Protein AF-A0ABC8RX98-F1 (afdb_monomer)

Secondary structure (DSSP, 8-state):
-HHHHHHHHHHTT-----------GGG-SSHHHHHHHHHHHHHHTT-SEEEE----HHHHHHHHHHHHHTTTTTSS-EEEE-SSSTTTTTTS-GGGT--TTTEEE--------SHHHHHHHHHHHHHHHHH-TT-S-----HHHHHHHHHHHHHHHHHHHHHTTSTTHHHHHHHHHHHHHHHHHHHHHTT--

Nearest PDB structures (foldseek):
  4qsk-assembly1_A  TM=5.433E-01  e=5.739E-01  Listeria monocytogenes
  4qsl-assembly1_G  TM=5.142E-01  e=6.114E-01  Listeria monocytogenes
  4qsl-assembly2_C  TM=5.145E-01  e=8.941E-01  Listeria monocytogenes
  3kkr-assembly1_A  TM=3.384E-01  e=2.463E+00  Bovine immunodeficiency virus R29
  6rwo-assembly1_I  TM=2.649E-01  e=2.170E+00  Simian immunodeficiency virus

Radius of gyration: 21.6 Å; Cα contacts (8 Å, |Δi|>4): 145; chains: 1; bounding box: 45×41×61 Å

Structure (mmCIF, N/CA/C/O backbone):
data_AF-A0ABC8RX98-F1
#
_entry.id   AF-A0ABC8RX98-F1
#
loop_
_atom_site.group_PDB
_atom_site.id
_atom_site.type_symbol
_atom_site.label_atom_id
_atom_site.label_alt_id
_atom_site.label_comp_id
_atom_site.label_asym_id
_atom_site.label_entity_id
_atom_site.label_seq_id
_atom_site.pdbx_PDB_ins_code
_atom_site.Cartn_x
_atom_site.Cartn_y
_atom_site.Cartn_z
_atom_site.occupancy
_atom_site.B_iso_or_equiv
_atom_site.auth_seq_id
_atom_site.auth_comp_id
_atom_site.auth_asym_id
_atom_site.auth_atom_id
_atom_site.pdbx_PDB_model_num
ATOM 1 N N . MET A 1 1 ? -8.125 -10.590 -5.589 1.00 73.56 1 MET A N 1
ATOM 2 C CA . MET A 1 1 ? -7.479 -10.532 -4.259 1.00 73.56 1 MET A CA 1
ATOM 3 C C . MET A 1 1 ? -8.497 -10.602 -3.119 1.00 73.56 1 MET A C 1
ATOM 5 O O . MET A 1 1 ? -8.385 -11.522 -2.327 1.00 73.56 1 MET A O 1
ATOM 9 N N . PHE A 1 2 ? -9.517 -9.727 -3.059 1.00 85.25 2 PHE A N 1
ATOM 10 C CA . PHE A 1 2 ? -10.538 -9.776 -1.990 1.00 85.25 2 PHE A CA 1
ATOM 11 C C . PHE A 1 2 ? -11.260 -11.130 -1.872 1.00 85.25 2 PHE A C 1
ATOM 13 O O . PHE A 1 2 ? -11.340 -11.659 -0.775 1.00 85.25 2 PHE A O 1
ATOM 20 N N . VAL A 1 3 ? -11.733 -11.704 -2.989 1.00 88.50 3 VAL A N 1
ATOM 21 C CA . VAL A 1 3 ? -12.482 -12.981 -2.987 1.00 88.50 3 VAL A CA 1
ATOM 22 C C . VAL A 1 3 ? -11.669 -14.103 -2.333 1.00 88.50 3 VAL A C 1
ATOM 24 O O . VAL A 1 3 ? -12.109 -14.669 -1.339 1.00 88.50 3 VAL A O 1
ATOM 27 N N . ALA A 1 4 ? -10.439 -14.323 -2.802 1.00 88.12 4 ALA A N 1
ATOM 28 C CA . ALA A 1 4 ? -9.546 -15.341 -2.252 1.00 88.12 4 ALA A CA 1
ATOM 29 C C . ALA A 1 4 ? -9.245 -15.133 -0.754 1.00 88.12 4 ALA A C 1
ATOM 31 O O . ALA A 1 4 ? -9.228 -16.098 0.007 1.00 88.12 4 ALA A O 1
ATOM 32 N N . LEU A 1 5 ? -9.045 -13.881 -0.315 1.00 88.00 5 LEU A N 1
ATOM 33 C CA . LEU A 1 5 ? -8.874 -13.573 1.108 1.00 88.00 5 LEU A CA 1
ATOM 34 C C . LEU A 1 5 ? -10.141 -13.905 1.902 1.00 88.00 5 LEU A C 1
ATOM 36 O O . LEU A 1 5 ? -10.050 -14.536 2.947 1.00 88.00 5 LEU A O 1
ATOM 40 N N . SER A 1 6 ? -11.312 -13.486 1.418 1.00 92.06 6 SER A N 1
ATOM 41 C CA . SER A 1 6 ? -12.578 -13.713 2.117 1.00 92.06 6 SER A CA 1
ATOM 42 C C . SER A 1 6 ? -12.916 -15.195 2.254 1.00 92.06 6 SER A C 1
ATOM 44 O O . SER A 1 6 ? -13.388 -15.609 3.307 1.00 92.06 6 SER A O 1
ATOM 46 N N . GLU A 1 7 ? -12.614 -15.999 1.233 1.00 93.75 7 GLU A N 1
ATOM 47 C CA . GLU A 1 7 ? -12.768 -17.455 1.281 1.00 93.75 7 GLU A CA 1
ATOM 48 C C . GLU A 1 7 ? -11.795 -18.069 2.290 1.00 93.75 7 GLU A C 1
ATOM 50 O O . GLU A 1 7 ? -12.219 -18.797 3.181 1.00 93.75 7 GLU A O 1
ATOM 55 N N . SER A 1 8 ? -10.518 -17.677 2.242 1.00 93.38 8 SER A N 1
ATOM 56 C CA . SER A 1 8 ? -9.497 -18.186 3.169 1.00 93.38 8 SER A CA 1
ATOM 57 C C . SER A 1 8 ? -9.798 -17.846 4.634 1.00 93.38 8 SER A C 1
ATOM 59 O O . SER A 1 8 ? -9.576 -18.667 5.519 1.00 93.38 8 SER A O 1
ATOM 61 N N . LEU A 1 9 ? -10.300 -16.637 4.913 1.00 92.69 9 LEU A N 1
ATOM 62 C CA . LEU A 1 9 ? -10.713 -16.243 6.263 1.00 92.69 9 LEU A CA 1
ATOM 63 C C . LEU A 1 9 ? -11.916 -17.064 6.730 1.00 92.69 9 LEU A C 1
ATOM 65 O O . LEU A 1 9 ? -11.909 -17.578 7.847 1.00 92.69 9 LEU A O 1
ATOM 69 N N . LYS A 1 10 ? -12.905 -17.256 5.853 1.00 94.75 10 LYS A N 1
ATOM 70 C CA . LYS A 1 10 ? -14.095 -18.050 6.151 1.00 94.75 10 LYS A CA 1
ATOM 71 C C . LYS A 1 10 ? -13.758 -19.512 6.448 1.00 94.75 10 LYS A C 1
ATOM 73 O O . LYS A 1 10 ? -14.309 -20.073 7.392 1.00 94.75 10 LYS A O 1
ATOM 78 N N . ASP A 1 11 ? -12.827 -20.107 5.705 1.00 96.25 11 ASP A N 1
ATOM 79 C CA . ASP A 1 11 ? -12.358 -21.481 5.935 1.00 96.25 11 ASP A CA 1
ATOM 80 C C . ASP A 1 11 ? -11.681 -21.651 7.307 1.00 96.25 11 ASP A C 1
ATOM 82 O O . ASP A 1 11 ? -11.717 -22.730 7.898 1.00 96.25 11 ASP A O 1
ATOM 86 N N . LEU A 1 12 ? -11.110 -20.571 7.850 1.00 95.31 12 LEU A N 1
ATOM 87 C CA . LEU A 1 12 ? -10.542 -20.513 9.200 1.00 95.31 12 LEU A CA 1
ATOM 88 C C . LEU A 1 12 ? -11.572 -20.140 10.282 1.00 95.31 12 LEU A C 1
ATOM 90 O O . LEU A 1 12 ? -11.205 -19.997 11.448 1.00 95.31 12 LEU A O 1
ATOM 94 N N . GLY A 1 13 ? -12.848 -19.968 9.919 1.00 94.50 13 GLY A N 1
ATOM 95 C CA . GLY A 1 13 ? -13.904 -19.520 10.830 1.00 94.50 13 GLY A CA 1
ATOM 96 C C . GLY A 1 13 ? -13.787 -18.046 11.234 1.00 94.50 13 GLY A C 1
ATOM 97 O O . GLY A 1 13 ? -14.276 -17.664 12.296 1.00 94.50 13 GLY A O 1
ATOM 98 N N . ILE A 1 14 ? -13.109 -17.228 10.425 1.00 92.69 14 ILE A N 1
ATOM 99 C CA . ILE A 1 14 ? -12.963 -15.787 10.631 1.00 92.69 14 ILE A CA 1
ATOM 100 C C . ILE A 1 14 ? -13.966 -15.060 9.736 1.00 92.69 14 ILE A C 1
ATOM 102 O O . ILE A 1 14 ? -13.871 -15.110 8.508 1.00 92.69 14 ILE A O 1
ATOM 106 N N . ASP A 1 15 ? -14.885 -14.327 10.357 1.00 90.38 15 ASP A N 1
ATOM 107 C CA . ASP A 1 15 ? -15.880 -13.534 9.642 1.00 90.38 15 ASP A CA 1
ATOM 108 C C . ASP A 1 15 ? -15.396 -12.105 9.371 1.00 90.38 15 ASP A C 1
ATOM 110 O O . ASP A 1 15 ? -14.770 -11.450 10.209 1.00 90.38 15 ASP A O 1
ATOM 114 N N . ILE A 1 16 ? -15.726 -11.598 8.182 1.00 92.31 16 ILE A N 1
ATOM 115 C CA . ILE A 1 16 ? -15.536 -10.190 7.829 1.00 92.31 16 ILE A CA 1
ATOM 116 C C . ILE A 1 16 ? -16.787 -9.430 8.261 1.00 92.31 16 ILE A C 1
ATOM 118 O O . ILE A 1 16 ? -17.823 -9.508 7.605 1.00 92.31 16 ILE A O 1
ATOM 122 N N . GLU A 1 17 ? -16.673 -8.673 9.349 1.00 92.00 17 GLU A N 1
ATOM 123 C CA . GLU A 1 17 ? -17.779 -7.888 9.907 1.00 92.00 17 GLU A CA 1
ATOM 124 C C . GLU A 1 17 ? -18.250 -6.776 8.960 1.00 92.00 17 GLU A C 1
ATOM 126 O O . GLU A 1 17 ? -19.447 -6.551 8.780 1.00 92.00 17 GLU A O 1
ATOM 131 N N . TYR A 1 18 ? -17.302 -6.070 8.343 1.00 92.25 18 TYR A N 1
ATOM 132 C CA . TYR A 1 18 ? -17.601 -4.923 7.501 1.00 92.25 18 TYR A CA 1
ATOM 133 C C . TYR A 1 18 ? -16.611 -4.805 6.346 1.00 92.25 18 TYR A C 1
ATOM 135 O O . TYR A 1 18 ? -15.398 -4.941 6.513 1.00 92.25 18 TYR A O 1
ATOM 143 N N . ARG A 1 19 ? -17.145 -4.525 5.155 1.00 91.69 19 ARG A N 1
ATOM 144 C CA . ARG A 1 19 ? -16.364 -4.281 3.946 1.00 91.69 19 ARG A CA 1
ATOM 145 C C . ARG A 1 19 ? -16.623 -2.864 3.462 1.00 91.69 19 ARG A C 1
ATOM 147 O O . ARG A 1 19 ? -17.702 -2.572 2.958 1.00 91.69 19 ARG A O 1
ATOM 154 N N . LEU A 1 20 ? -15.585 -2.041 3.520 1.00 90.31 20 LEU A N 1
ATOM 155 C CA . LEU A 1 20 ? -15.595 -0.697 2.966 1.00 90.31 20 LEU A CA 1
ATOM 156 C C . LEU A 1 20 ? -14.980 -0.684 1.565 1.00 90.31 20 LEU A C 1
ATOM 158 O O . LEU A 1 20 ? -13.868 -1.175 1.366 1.00 90.31 20 LEU A O 1
ATOM 162 N N . VAL A 1 21 ? -15.685 -0.098 0.599 1.00 89.81 21 VAL A N 1
ATOM 163 C CA . VAL A 1 21 ? -15.159 0.163 -0.746 1.00 89.81 21 VAL A CA 1
ATOM 164 C C . VAL A 1 21 ? -15.101 1.670 -0.944 1.00 89.81 21 VAL A C 1
ATOM 166 O O . VAL A 1 21 ? -16.131 2.337 -0.939 1.00 89.81 21 VAL A O 1
ATOM 169 N N . LEU A 1 22 ? -13.890 2.200 -1.110 1.00 87.56 22 LEU A N 1
ATOM 170 C CA . LEU A 1 22 ? -13.671 3.622 -1.349 1.00 87.56 22 LEU A CA 1
ATOM 171 C C . LEU A 1 22 ? -13.572 3.888 -2.861 1.00 87.56 22 LEU A C 1
ATOM 173 O O . LEU A 1 22 ? -12.877 3.142 -3.557 1.00 87.56 22 LEU A O 1
ATOM 177 N N . PRO A 1 23 ? -14.245 4.928 -3.382 1.00 88.44 23 PRO A N 1
ATOM 178 C CA . PRO A 1 23 ? -14.115 5.331 -4.776 1.00 88.44 23 PRO A CA 1
ATOM 179 C C . PRO A 1 23 ? -12.753 5.992 -5.036 1.00 88.44 23 PRO A C 1
ATOM 181 O O . PRO A 1 23 ? -11.961 6.230 -4.118 1.00 88.44 23 PRO A O 1
ATOM 184 N N . ALA A 1 24 ? -12.471 6.308 -6.301 1.00 84.00 24 ALA A N 1
ATOM 185 C CA . ALA A 1 24 ? -11.273 7.057 -6.654 1.00 84.00 24 ALA A CA 1
ATOM 186 C C . ALA A 1 24 ? -11.282 8.435 -5.973 1.00 84.00 24 ALA A C 1
ATOM 188 O O . ALA A 1 24 ? -12.303 9.116 -5.922 1.00 84.00 24 ALA A O 1
ATOM 189 N N . PHE A 1 25 ? -10.127 8.870 -5.467 1.00 81.88 25 PHE A N 1
ATOM 190 C CA . PHE A 1 25 ? -10.032 10.153 -4.763 1.00 81.88 25 PHE A CA 1
ATOM 191 C C . PHE A 1 25 ? -10.440 11.337 -5.659 1.00 81.88 25 PHE A C 1
ATOM 193 O O . PHE A 1 25 ? -11.089 12.263 -5.189 1.00 81.88 25 PHE A O 1
ATOM 200 N N . SER A 1 26 ? -10.110 11.276 -6.953 1.00 83.75 26 SER A N 1
ATOM 201 C CA . SER A 1 26 ? -10.447 12.295 -7.954 1.00 83.75 26 SER A CA 1
ATOM 202 C C . SER A 1 26 ? -11.928 12.340 -8.335 1.00 83.75 26 SER A C 1
ATOM 204 O O . SER A 1 26 ? -12.382 13.363 -8.832 1.00 83.75 26 SER A O 1
ATOM 206 N N . SER A 1 27 ? -12.696 11.269 -8.106 1.00 88.56 27 SER A N 1
ATOM 207 C CA . SER A 1 27 ? -14.125 11.237 -8.448 1.00 88.56 27 SER A CA 1
ATOM 208 C C . SER A 1 27 ? -15.024 11.825 -7.356 1.00 88.56 27 SER A C 1
ATOM 210 O O . SER A 1 27 ? -16.243 11.822 -7.499 1.00 88.56 27 SER A O 1
ATOM 212 N N . LEU A 1 28 ? -14.454 12.263 -6.231 1.00 89.38 28 LEU A N 1
ATOM 213 C CA . LEU A 1 28 ? -15.194 12.777 -5.082 1.00 89.38 28 LEU A CA 1
ATOM 214 C C . LEU A 1 28 ? -15.248 14.309 -5.111 1.00 89.38 28 LEU A C 1
ATOM 216 O O . LEU A 1 28 ? -14.214 14.965 -5.197 1.00 89.38 28 LEU A O 1
ATOM 220 N N . ALA A 1 29 ? -16.449 14.874 -4.962 1.00 90.81 29 ALA A N 1
ATOM 221 C CA . ALA A 1 29 ? -16.641 16.323 -4.847 1.00 90.81 29 ALA A CA 1
ATOM 222 C C . ALA A 1 29 ? -16.100 16.880 -3.515 1.00 90.81 29 ALA A C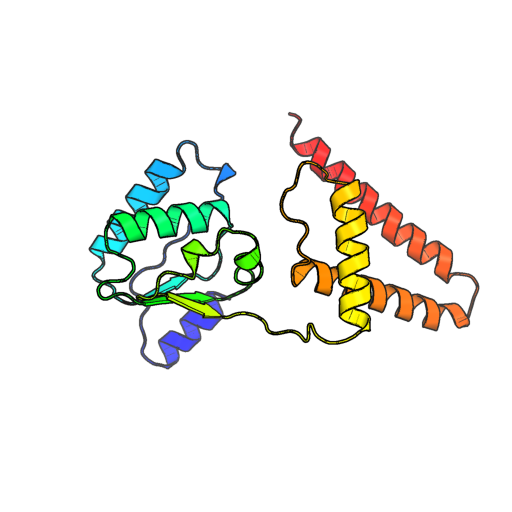 1
ATOM 224 O O . ALA A 1 29 ? -15.484 17.942 -3.491 1.00 90.81 29 ALA A O 1
ATOM 225 N N . ASP A 1 30 ? -16.285 16.136 -2.419 1.00 91.31 30 ASP A N 1
ATOM 226 C CA . ASP A 1 30 ? -15.646 16.396 -1.125 1.00 91.31 30 ASP A CA 1
ATOM 227 C C . ASP A 1 30 ? -14.957 15.122 -0.605 1.00 91.31 30 ASP A C 1
ATOM 229 O O . ASP A 1 30 ? -15.539 14.347 0.162 1.00 91.31 30 ASP A O 1
ATOM 233 N N . PRO A 1 31 ? -13.697 14.880 -1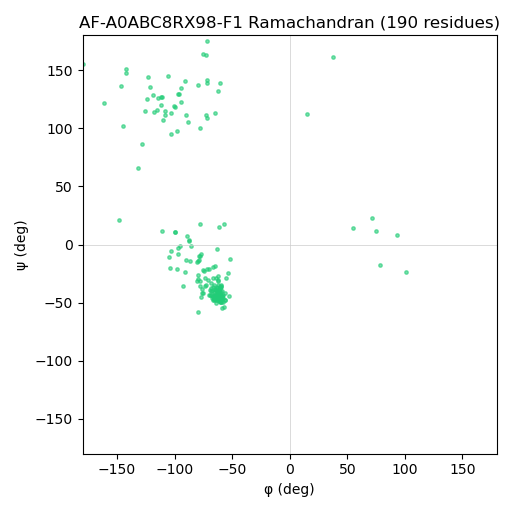.009 1.00 87.25 31 PRO A N 1
ATOM 234 C CA . PRO A 1 31 ? -12.958 13.706 -0.566 1.00 87.25 31 PRO A CA 1
ATOM 235 C C . PRO A 1 31 ? -12.737 13.667 0.951 1.00 87.25 31 PRO A C 1
ATOM 237 O O . PRO A 1 31 ? -12.667 12.590 1.541 1.00 87.25 31 PRO A O 1
ATOM 240 N N . LYS A 1 32 ? -12.607 14.827 1.608 1.00 86.75 32 LYS A N 1
ATOM 241 C CA . LYS A 1 32 ? -12.281 14.893 3.040 1.00 86.75 32 LYS A CA 1
ATOM 242 C C . LYS A 1 32 ? -13.498 14.586 3.901 1.00 86.75 32 LYS A C 1
ATOM 244 O O . LYS A 1 32 ? -13.357 13.811 4.848 1.00 86.75 32 LYS A O 1
ATOM 249 N N . GLY A 1 33 ? -14.652 15.168 3.571 1.00 90.81 33 GLY A N 1
ATOM 250 C CA . GLY A 1 33 ? -15.922 14.860 4.228 1.00 90.81 33 GLY A CA 1
ATOM 251 C C . GLY A 1 33 ? -16.271 13.385 4.075 1.00 90.81 33 GLY A C 1
ATOM 252 O O . GLY A 1 33 ? -16.476 12.701 5.076 1.00 90.81 33 GLY A O 1
ATOM 253 N N . PHE A 1 34 ? -16.165 12.860 2.849 1.00 92.31 34 PHE A N 1
ATOM 254 C CA . PHE A 1 34 ? -16.413 11.446 2.570 1.00 92.31 34 PHE A CA 1
ATOM 255 C C . PHE A 1 34 ? -15.535 10.518 3.426 1.00 92.31 34 PHE A C 1
ATOM 257 O O . PHE A 1 34 ? -16.033 9.591 4.062 1.00 92.31 34 PHE A O 1
ATOM 264 N N . ILE A 1 35 ? -14.224 10.769 3.507 1.00 91.81 35 ILE A N 1
ATOM 265 C CA . ILE A 1 35 ? -13.323 9.959 4.347 1.00 91.81 35 ILE A CA 1
ATOM 266 C C . ILE A 1 35 ? -13.689 10.079 5.828 1.00 91.81 35 ILE A C 1
ATOM 268 O O . ILE A 1 35 ? -13.662 9.078 6.541 1.00 91.81 35 ILE A O 1
ATOM 272 N N . SER A 1 36 ? -14.037 11.279 6.298 1.00 91.12 36 SER A N 1
ATOM 273 C CA . SER A 1 36 ? -14.434 11.496 7.690 1.00 91.12 36 SER A CA 1
ATOM 274 C C . SER A 1 36 ? -15.658 10.658 8.065 1.00 91.12 36 SER A C 1
ATOM 276 O O . SER A 1 36 ? -15.642 9.988 9.095 1.00 91.12 36 SER A O 1
ATOM 278 N N . GLU A 1 37 ? -16.692 10.654 7.224 1.00 93.31 37 GLU A N 1
ATOM 279 C CA . GLU A 1 37 ? -17.911 9.864 7.436 1.00 93.31 37 GLU A CA 1
ATOM 280 C C . GLU A 1 37 ? -17.611 8.364 7.496 1.00 93.31 37 GLU A C 1
ATOM 282 O O . GLU A 1 37 ? -18.031 7.680 8.428 1.00 93.31 37 GLU A O 1
ATOM 287 N N . ASN A 1 38 ? -16.806 7.862 6.558 1.00 93.31 38 ASN A N 1
ATOM 288 C CA . ASN A 1 38 ? -16.448 6.446 6.517 1.00 93.31 38 ASN A CA 1
ATOM 289 C C . ASN A 1 38 ? -15.589 6.020 7.721 1.00 93.31 38 ASN A C 1
ATOM 291 O O . ASN A 1 38 ? -15.765 4.923 8.245 1.00 93.31 38 ASN A O 1
ATOM 295 N N . VAL A 1 39 ? -14.682 6.872 8.215 1.00 91.06 39 VAL A N 1
ATOM 296 C CA . VAL A 1 39 ? -13.900 6.567 9.431 1.00 91.06 39 VAL A CA 1
ATOM 297 C C . VAL A 1 39 ? -14.787 6.566 10.679 1.00 91.06 39 VAL A C 1
ATOM 299 O O . VAL A 1 39 ? -14.603 5.717 11.552 1.00 91.06 39 VAL A O 1
ATOM 302 N N . ILE A 1 40 ? -15.769 7.469 10.763 1.00 91.50 40 ILE A N 1
ATOM 303 C CA . ILE A 1 40 ? -16.783 7.456 11.831 1.00 91.50 40 ILE A CA 1
ATOM 304 C C . ILE A 1 40 ? -17.602 6.164 11.772 1.00 91.50 40 ILE A C 1
ATOM 306 O O . ILE A 1 40 ? -17.851 5.546 12.809 1.00 91.50 40 ILE A O 1
ATOM 310 N N . GLU A 1 41 ? -17.970 5.707 10.574 1.00 92.06 41 GLU A N 1
ATOM 311 C CA . GLU A 1 41 ? -18.642 4.422 10.424 1.00 92.06 41 GLU A CA 1
ATOM 312 C C . GLU A 1 41 ? -17.754 3.265 10.911 1.00 92.06 41 GLU A C 1
ATOM 314 O O . GLU A 1 41 ? -18.230 2.419 11.668 1.00 92.06 41 GLU A O 1
ATOM 319 N N . LEU A 1 42 ? 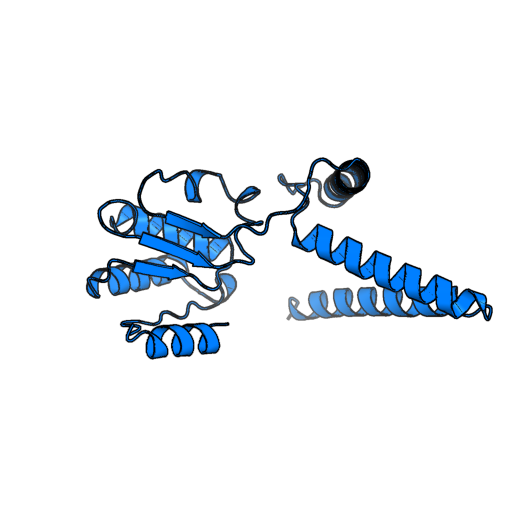-16.464 3.244 10.559 1.00 90.12 42 LEU A N 1
ATOM 320 C CA . LEU A 1 42 ? -15.526 2.219 11.036 1.00 90.12 42 LEU A CA 1
ATOM 321 C C . LEU A 1 42 ? -15.408 2.201 12.566 1.00 90.12 42 LEU A C 1
ATOM 323 O O . LEU A 1 42 ? -15.404 1.126 13.164 1.00 90.12 42 LEU A O 1
ATOM 327 N N . LEU A 1 43 ? -15.377 3.371 13.211 1.00 87.25 43 LEU A N 1
ATOM 328 C CA . LEU A 1 43 ? -15.384 3.482 14.675 1.00 87.25 43 LEU A CA 1
ATOM 329 C C . LEU A 1 43 ? -16.629 2.847 15.303 1.00 87.25 43 LEU A C 1
ATOM 331 O O . LEU A 1 43 ? -16.541 2.263 16.383 1.00 87.25 43 LEU A O 1
ATOM 335 N N . SER A 1 44 ? -17.779 2.925 14.630 1.00 89.12 44 SER A N 1
ATOM 336 C CA . SER A 1 44 ? -19.033 2.363 15.142 1.00 89.12 44 SER A CA 1
ATOM 337 C C . SER A 1 44 ? -19.069 0.830 15.159 1.00 89.12 44 SER A C 1
ATOM 339 O O . SER A 1 44 ? -19.843 0.262 15.927 1.00 89.12 44 SER A O 1
ATOM 341 N N . LYS A 1 45 ? -18.227 0.153 14.360 1.00 89.38 45 LYS A N 1
ATOM 342 C CA . LYS A 1 45 ? -18.210 -1.319 14.256 1.00 89.38 45 LYS A CA 1
ATOM 343 C C . LYS A 1 45 ? -17.529 -2.011 15.440 1.00 89.38 45 LYS A C 1
ATOM 345 O O . LYS A 1 45 ? -17.574 -3.221 15.545 1.00 89.38 45 LYS A O 1
ATOM 350 N N . GLN A 1 46 ? -16.876 -1.277 16.347 1.00 81.06 46 GLN A N 1
ATOM 351 C CA . GLN A 1 46 ? -16.109 -1.860 17.468 1.00 81.06 46 GLN A CA 1
ATOM 352 C C . GLN A 1 46 ? -15.031 -2.885 17.037 1.00 81.06 46 GLN A C 1
ATOM 354 O O . GLN A 1 46 ? -14.475 -3.602 17.874 1.00 81.06 46 GLN A O 1
ATOM 359 N N . SER A 1 47 ? -14.682 -2.941 15.748 1.00 86.25 47 SER A N 1
ATOM 360 C CA . SER A 1 47 ? -13.644 -3.823 15.231 1.00 86.25 47 SER A CA 1
ATOM 361 C C . SER A 1 47 ? -12.262 -3.330 15.671 1.00 86.25 47 SER A C 1
ATOM 363 O O . SER A 1 47 ? -11.976 -2.132 15.692 1.00 86.25 47 SER A O 1
ATOM 365 N N . ARG A 1 48 ? -11.370 -4.270 15.997 1.00 88.38 48 ARG A N 1
ATOM 366 C CA . ARG A 1 48 ? -9.981 -3.973 16.393 1.00 88.38 48 ARG A CA 1
ATOM 367 C C . ARG A 1 48 ? -8.959 -4.273 15.305 1.00 88.38 48 ARG A C 1
ATOM 369 O O . ARG A 1 48 ? -7.804 -3.901 15.448 1.00 88.38 48 ARG A O 1
ATOM 376 N N . VAL A 1 49 ? -9.352 -4.953 14.232 1.00 89.12 49 VAL A N 1
ATOM 377 C CA . VAL A 1 49 ? -8.452 -5.307 13.131 1.00 89.12 49 VAL A CA 1
ATOM 378 C C . VAL A 1 49 ? -9.035 -4.773 11.834 1.00 89.12 49 VAL A C 1
ATOM 380 O O . VAL A 1 49 ? -10.169 -5.088 11.488 1.00 89.12 49 VAL A O 1
ATOM 383 N N . PHE A 1 50 ? -8.244 -3.984 11.116 1.00 89.69 50 PHE A N 1
ATOM 384 C CA . PHE A 1 50 ? -8.604 -3.401 9.830 1.00 89.69 50 PHE A CA 1
ATOM 385 C C . PHE A 1 50 ? -7.640 -3.912 8.769 1.00 89.69 50 PHE A C 1
ATOM 387 O O . PHE A 1 50 ? -6.427 -3.832 8.947 1.00 89.69 50 PHE A O 1
ATOM 394 N N . ILE A 1 51 ? -8.169 -4.431 7.661 1.00 88.44 51 ILE A N 1
ATOM 395 C CA . ILE A 1 51 ? -7.363 -4.925 6.542 1.00 88.44 51 ILE A CA 1
ATOM 396 C C . ILE A 1 51 ? -7.564 -4.000 5.345 1.00 88.44 51 ILE A C 1
ATOM 398 O O . ILE A 1 51 ? -8.674 -3.848 4.838 1.00 88.44 51 ILE A O 1
ATOM 402 N N . VAL A 1 52 ? -6.475 -3.403 4.874 1.00 86.44 52 VAL A N 1
ATOM 403 C CA . VAL A 1 52 ? -6.440 -2.530 3.703 1.00 86.44 52 VAL A CA 1
ATOM 404 C C . VAL A 1 52 ? -5.843 -3.307 2.536 1.00 86.44 52 VAL A C 1
ATOM 406 O O . VAL A 1 52 ? -4.667 -3.660 2.569 1.00 86.44 52 VAL A O 1
ATOM 409 N N . LEU A 1 53 ? -6.656 -3.573 1.510 1.00 81.94 53 LEU A N 1
ATOM 410 C CA . LEU A 1 53 ? -6.239 -4.352 0.334 1.00 81.94 53 LEU A CA 1
ATOM 411 C C . LEU A 1 53 ? -5.720 -3.506 -0.821 1.00 81.94 53 LEU A C 1
ATOM 413 O O . LEU A 1 53 ? -4.861 -3.951 -1.565 1.00 81.94 53 LEU A O 1
ATOM 417 N N . GLN A 1 54 ? -6.297 -2.325 -1.035 1.00 77.88 54 GLN A N 1
ATOM 418 C CA . GLN A 1 54 ? -5.907 -1.460 -2.141 1.00 77.88 54 GLN A CA 1
ATOM 419 C C . GLN A 1 54 ? -6.374 -0.037 -1.862 1.00 77.88 54 GLN A C 1
ATOM 421 O O . GLN A 1 54 ? -7.568 0.195 -1.689 1.00 77.88 54 GLN A O 1
ATOM 426 N N . LEU A 1 55 ? -5.439 0.911 -1.837 1.00 77.81 55 LEU A N 1
ATOM 427 C CA . LEU A 1 55 ? -5.714 2.344 -1.763 1.00 77.81 55 LEU A CA 1
ATOM 428 C C . LEU A 1 55 ? -4.705 3.101 -2.623 1.00 77.81 55 LEU A C 1
ATOM 430 O O . LEU A 1 55 ? -3.553 2.688 -2.747 1.00 77.81 55 LEU A O 1
ATOM 434 N N . SER A 1 56 ? -5.136 4.223 -3.200 1.00 75.38 56 SER A N 1
ATOM 435 C CA . SER A 1 56 ? -4.203 5.195 -3.768 1.00 75.38 56 SER A CA 1
ATOM 436 C C . SER A 1 56 ? -3.470 5.939 -2.653 1.00 75.38 56 SER A C 1
ATOM 438 O O . SER A 1 56 ? -3.930 5.978 -1.510 1.00 75.38 56 SER A O 1
ATOM 440 N N . SER A 1 57 ? -2.359 6.590 -2.998 1.00 71.94 57 SER A N 1
ATOM 441 C CA . SER A 1 57 ? -1.557 7.329 -2.021 1.00 71.94 57 SER A CA 1
ATOM 442 C C . SER A 1 57 ? -2.311 8.453 -1.337 1.00 71.94 57 SER A C 1
ATOM 444 O O . SER A 1 57 ? -2.363 8.509 -0.105 1.00 71.94 57 SER A O 1
ATOM 446 N N . SER A 1 58 ? -2.989 9.281 -2.125 1.00 76.25 58 SER A N 1
ATOM 447 C CA . SER A 1 58 ? -3.810 10.367 -1.606 1.00 76.25 58 SER A CA 1
ATOM 448 C C . SER A 1 58 ? -4.897 9.835 -0.668 1.00 76.25 58 SER A C 1
ATOM 450 O O . SER A 1 58 ? -5.057 10.343 0.441 1.00 76.25 58 SER A O 1
ATOM 452 N N . MET A 1 59 ? -5.595 8.762 -1.062 1.00 83.88 59 MET A N 1
ATOM 453 C CA . MET A 1 59 ? -6.651 8.166 -0.240 1.00 83.88 59 MET A CA 1
ATOM 454 C C . MET A 1 59 ? -6.096 7.587 1.067 1.00 83.88 59 MET A C 1
ATOM 456 O O . MET A 1 59 ? -6.627 7.877 2.137 1.00 83.88 59 MET A O 1
ATOM 460 N N . ALA A 1 60 ? -5.006 6.818 0.998 1.00 79.81 60 ALA A N 1
ATOM 461 C CA . ALA A 1 60 ? -4.358 6.226 2.165 1.00 79.81 60 ALA A CA 1
ATOM 462 C C . ALA A 1 60 ? -3.894 7.302 3.157 1.00 79.81 60 ALA A C 1
ATOM 464 O O . ALA A 1 60 ? -4.224 7.230 4.341 1.00 79.81 60 ALA A O 1
ATOM 465 N N . GLY A 1 61 ? -3.192 8.335 2.681 1.00 77.94 61 GLY A N 1
ATOM 466 C CA . GLY A 1 61 ? -2.707 9.424 3.530 1.00 77.94 61 GLY A CA 1
ATOM 467 C C . GLY A 1 61 ? -3.838 10.142 4.272 1.00 77.94 61 GLY A C 1
ATOM 468 O O . GLY A 1 61 ? -3.738 10.387 5.477 1.00 77.94 61 GLY A O 1
ATOM 469 N N . HIS A 1 62 ? -4.945 10.433 3.585 1.00 84.62 62 HIS A N 1
ATOM 470 C CA . HIS A 1 62 ? -6.110 11.058 4.210 1.00 84.62 62 HIS A CA 1
ATOM 471 C C . HIS A 1 62 ? -6.839 10.124 5.185 1.00 84.62 62 HIS A C 1
ATOM 473 O O . HIS A 1 62 ? -7.176 10.561 6.288 1.00 84.62 62 HIS A O 1
ATOM 479 N N . LEU A 1 63 ? -7.034 8.854 4.818 1.00 87.75 63 LEU A N 1
ATOM 480 C CA . LEU A 1 63 ? -7.673 7.844 5.662 1.00 87.75 63 LEU A CA 1
ATOM 481 C C . LEU A 1 63 ? -6.914 7.656 6.977 1.00 87.75 63 LEU A C 1
ATOM 483 O O . LEU A 1 63 ? -7.496 7.813 8.048 1.00 87.75 63 LEU A O 1
ATOM 487 N N . PHE A 1 64 ? -5.610 7.370 6.911 1.00 85.12 64 PHE A N 1
ATOM 488 C CA . PHE A 1 64 ? -4.803 7.117 8.106 1.00 85.12 64 PHE A CA 1
ATOM 489 C C . PHE A 1 64 ? -4.674 8.357 8.987 1.00 85.12 64 PHE A C 1
ATOM 491 O O . PHE A 1 64 ? -4.692 8.244 10.213 1.00 85.12 64 PHE A O 1
ATOM 498 N N . ARG A 1 65 ? -4.605 9.553 8.389 1.00 85.56 65 ARG A N 1
ATOM 499 C CA . ARG A 1 65 ? -4.616 10.806 9.149 1.00 85.56 65 ARG A CA 1
ATOM 500 C C . ARG A 1 65 ? -5.914 10.970 9.941 1.00 85.56 65 ARG A C 1
ATOM 502 O O . ARG A 1 65 ? -5.842 11.271 11.131 1.00 85.56 65 ARG A O 1
ATOM 509 N N . GLN A 1 66 ? -7.069 10.762 9.309 1.00 88.00 66 GLN A N 1
ATOM 510 C CA . GLN A 1 66 ? -8.369 10.873 9.979 1.00 88.00 66 GLN A CA 1
ATOM 511 C C . GLN A 1 66 ? -8.564 9.779 11.034 1.00 88.00 66 GLN A C 1
ATOM 513 O O . GLN A 1 66 ? -8.920 10.067 12.175 1.00 88.00 66 GLN A O 1
ATOM 518 N N . ALA A 1 67 ? -8.236 8.531 10.695 1.00 87.50 67 ALA A N 1
ATOM 519 C CA . ALA A 1 67 ? -8.281 7.402 11.618 1.00 87.50 67 ALA A CA 1
ATOM 520 C C . ALA A 1 67 ? -7.419 7.653 12.865 1.00 87.50 67 ALA A C 1
ATOM 522 O O . ALA A 1 67 ? -7.862 7.409 13.985 1.00 87.50 67 ALA A O 1
ATOM 523 N N . LYS A 1 68 ? -6.218 8.221 12.701 1.00 85.44 68 LYS A N 1
ATOM 524 C CA . LYS A 1 68 ? -5.357 8.612 13.823 1.00 85.44 68 LYS A CA 1
ATOM 525 C C . LYS A 1 68 ? -5.970 9.724 14.676 1.00 85.44 68 LYS A C 1
ATOM 527 O O . LYS A 1 68 ? -5.933 9.628 15.900 1.00 85.44 68 LYS A O 1
ATOM 532 N N . GLN A 1 69 ? -6.543 10.759 14.058 1.00 86.19 69 GLN A N 1
ATOM 533 C CA . GLN A 1 69 ? -7.197 11.858 14.782 1.00 86.19 69 GLN A CA 1
ATOM 534 C C . GLN A 1 69 ? -8.366 11.372 15.644 1.00 86.19 69 GLN A C 1
ATOM 536 O O . GLN A 1 69 ? -8.545 11.857 16.759 1.00 86.19 69 GLN A O 1
ATOM 541 N N . LEU A 1 70 ? -9.111 10.378 15.161 1.00 86.81 70 LEU A N 1
ATOM 542 C CA . LEU A 1 70 ? -10.234 9.785 15.882 1.00 86.81 70 LEU A CA 1
ATOM 543 C C . LEU A 1 70 ? -9.833 8.606 16.791 1.00 86.81 70 LEU A C 1
ATOM 545 O O . LEU A 1 70 ? -10.693 7.948 17.368 1.00 86.81 70 LEU A O 1
ATOM 549 N N . GLY A 1 71 ? -8.531 8.341 16.952 1.00 83.19 71 GLY A N 1
ATOM 550 C CA . GLY A 1 71 ? -8.017 7.302 17.851 1.00 83.19 71 GLY A CA 1
ATOM 551 C C . GLY A 1 71 ? -8.180 5.866 17.344 1.00 83.19 71 GLY A C 1
ATOM 552 O O . GLY A 1 71 ? -7.944 4.931 18.104 1.00 83.19 71 GLY A O 1
ATOM 553 N N . LEU A 1 72 ? -8.540 5.685 16.071 1.00 85.94 72 LEU A N 1
ATOM 554 C CA . LEU A 1 72 ? -8.673 4.382 15.421 1.00 85.94 72 LEU A CA 1
ATOM 555 C C . LEU A 1 72 ? -7.314 3.779 15.028 1.00 85.94 72 LEU A C 1
ATOM 557 O O . LEU A 1 72 ? -7.261 2.612 14.659 1.00 85.94 72 LEU A O 1
ATOM 561 N N . VAL A 1 73 ? -6.210 4.531 15.113 1.00 84.50 73 VAL A N 1
ATOM 562 C CA . VAL A 1 73 ? -4.828 4.033 14.963 1.00 84.50 73 VAL A CA 1
ATOM 563 C C . VAL A 1 73 ? -4.092 4.183 16.297 1.00 84.50 73 VAL A C 1
ATOM 565 O O . VAL A 1 73 ? -4.038 5.284 16.844 1.00 84.50 73 VAL A O 1
ATOM 568 N N . GLY A 1 74 ? -3.505 3.090 16.794 1.00 71.00 74 GLY A N 1
ATOM 569 C CA . GLY A 1 74 ? -2.496 3.089 17.860 1.00 71.00 74 GLY A CA 1
ATOM 570 C C . GLY A 1 74 ? -2.953 2.736 19.277 1.00 71.00 74 GLY A C 1
ATOM 571 O O . GLY A 1 74 ? -2.133 2.257 20.050 1.00 71.00 74 GLY A O 1
ATOM 572 N N . ARG A 1 75 ? -4.232 2.901 19.639 1.00 68.50 75 ARG A N 1
ATOM 573 C CA . ARG A 1 75 ? -4.682 2.593 21.014 1.00 68.50 75 ARG A CA 1
ATOM 574 C C . ARG A 1 75 ? -4.899 1.102 21.254 1.00 68.50 75 ARG A C 1
ATOM 576 O O . ARG A 1 75 ? -4.242 0.542 22.114 1.00 68.50 75 ARG A O 1
ATOM 583 N N . ASP A 1 76 ? -5.771 0.470 20.470 1.00 77.44 76 ASP A N 1
ATOM 584 C CA . ASP A 1 76 ? -6.182 -0.935 20.656 1.00 77.44 76 ASP A CA 1
ATOM 585 C C . ASP A 1 76 ? -6.517 -1.624 19.323 1.00 77.44 76 ASP A C 1
ATOM 587 O O . ASP A 1 76 ? -7.265 -2.604 19.266 1.00 77.44 76 ASP A O 1
ATOM 591 N N . SER A 1 77 ? -5.997 -1.069 18.229 1.00 84.12 77 SER A N 1
ATOM 592 C CA . SER A 1 77 ? -6.309 -1.479 16.868 1.00 84.12 77 SER A CA 1
ATOM 593 C C . SER A 1 77 ? -5.060 -1.886 16.094 1.00 84.12 77 SER A C 1
ATOM 595 O O . SER A 1 77 ? -3.987 -1.297 16.242 1.00 84.12 77 SER A O 1
ATOM 597 N N . ALA A 1 78 ? -5.224 -2.891 15.241 1.00 85.50 78 ALA A N 1
ATOM 598 C CA . ALA A 1 78 ? -4.235 -3.355 14.287 1.00 85.50 78 ALA A CA 1
ATOM 599 C C . ALA A 1 78 ? -4.698 -3.032 12.861 1.00 85.50 78 ALA A C 1
ATOM 601 O O . ALA A 1 78 ? -5.794 -3.410 12.452 1.00 85.50 78 ALA A O 1
ATOM 602 N N . TRP A 1 79 ? -3.848 -2.366 12.088 1.00 86.38 79 TRP A N 1
ATOM 603 C CA . TRP A 1 79 ? -4.062 -2.084 10.673 1.00 86.38 79 TRP A CA 1
ATO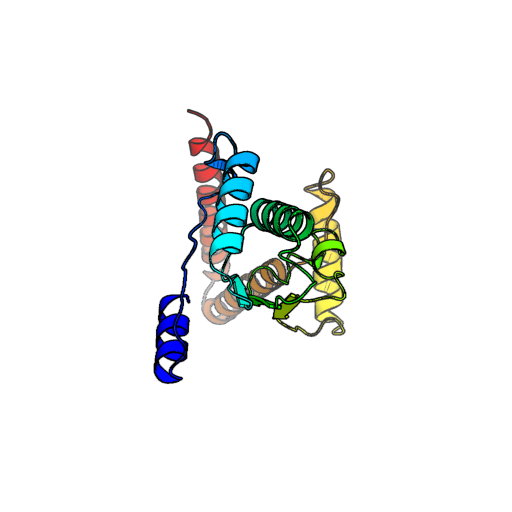M 604 C C . TRP A 1 79 ? -3.114 -2.935 9.840 1.00 86.38 79 TRP A C 1
ATOM 606 O O . TRP A 1 79 ? -1.904 -2.751 9.914 1.00 86.38 79 TRP A O 1
ATOM 616 N N . ILE A 1 80 ? -3.653 -3.859 9.052 1.00 83.38 80 ILE A N 1
ATOM 617 C CA . ILE A 1 80 ? -2.896 -4.731 8.154 1.00 83.38 80 ILE A CA 1
ATOM 618 C C . ILE A 1 80 ? -2.997 -4.166 6.741 1.00 83.38 80 ILE A C 1
ATOM 620 O O . ILE A 1 80 ? -4.089 -4.065 6.187 1.00 83.38 80 ILE A O 1
ATOM 624 N N . ILE A 1 81 ? -1.865 -3.812 6.145 1.00 79.06 81 ILE A N 1
ATOM 625 C CA . ILE A 1 81 ? -1.799 -3.222 4.806 1.00 79.06 81 ILE A CA 1
ATOM 626 C C . ILE A 1 81 ? -1.207 -4.261 3.848 1.00 79.06 81 ILE A C 1
ATOM 628 O O . ILE A 1 81 ? -0.030 -4.618 3.957 1.00 79.06 81 ILE A O 1
ATOM 632 N N . ILE A 1 82 ? -2.036 -4.758 2.925 1.00 71.12 82 ILE A N 1
ATOM 633 C CA . ILE A 1 82 ? -1.711 -5.844 1.991 1.00 71.12 82 ILE A CA 1
ATOM 634 C C . ILE A 1 82 ? -1.425 -5.258 0.594 1.00 71.12 82 ILE A C 1
ATOM 636 O O . ILE A 1 82 ? -2.346 -5.003 -0.162 1.00 71.12 82 ILE A O 1
ATOM 640 N N . ASP A 1 83 ? -0.132 -5.041 0.329 1.00 60.69 83 ASP A N 1
ATOM 641 C CA . ASP A 1 83 ? 0.660 -4.901 -0.921 1.00 60.69 83 ASP A CA 1
ATOM 642 C C . ASP A 1 83 ? 0.148 -4.184 -2.218 1.00 60.69 83 ASP A C 1
ATOM 644 O O . ASP A 1 83 ? -1.024 -3.953 -2.463 1.00 60.69 83 ASP A O 1
ATOM 648 N N . SER A 1 84 ? 1.128 -3.827 -3.068 1.00 51.41 84 SER A N 1
ATOM 649 C CA . SER A 1 84 ? 1.268 -2.856 -4.172 1.00 51.41 84 SER A CA 1
ATOM 650 C C . SER A 1 84 ? 1.496 -1.409 -3.734 1.00 51.41 84 SER A C 1
ATOM 652 O O . SER A 1 84 ? 1.986 -0.599 -4.527 1.00 51.41 84 SER A O 1
ATOM 654 N N . PHE A 1 85 ? 1.186 -1.109 -2.472 1.00 48.34 85 PHE A N 1
ATOM 655 C CA . PHE A 1 85 ? 1.296 0.220 -1.879 1.00 48.34 85 PHE A CA 1
ATOM 656 C C . PHE A 1 85 ? 2.506 0.388 -0.941 1.00 48.34 85 PHE A C 1
ATOM 658 O O . PHE A 1 85 ? 2.971 1.503 -0.738 1.00 48.34 85 PHE A O 1
ATOM 665 N N . SER A 1 86 ? 3.102 -0.689 -0.416 1.00 44.00 86 SER A N 1
ATOM 666 C CA . SER A 1 86 ? 4.257 -0.573 0.492 1.00 44.00 86 SER A CA 1
ATOM 667 C C . SER A 1 86 ? 5.496 0.041 -0.165 1.00 44.00 86 SER A C 1
ATOM 669 O O . SER A 1 86 ? 6.311 0.650 0.514 1.00 44.00 86 SER A O 1
ATOM 671 N N . SER A 1 87 ? 5.652 -0.132 -1.481 1.00 43.38 87 SER A N 1
ATOM 672 C CA . SER A 1 87 ? 6.738 0.462 -2.269 1.00 43.38 87 SER A CA 1
ATOM 673 C C . SER A 1 87 ? 6.503 1.932 -2.614 1.00 43.38 87 SER A C 1
ATOM 675 O O . SER A 1 87 ? 7.414 2.583 -3.101 1.00 43.38 87 SER A O 1
ATOM 677 N N . LEU A 1 88 ? 5.277 2.431 -2.424 1.00 45.41 88 LEU A N 1
ATOM 678 C CA . LEU A 1 88 ? 4.925 3.852 -2.508 1.00 45.41 88 LEU A CA 1
ATOM 679 C C . LEU A 1 88 ? 5.056 4.540 -1.143 1.00 45.41 88 LEU A C 1
ATOM 681 O O . LEU A 1 88 ? 5.054 5.759 -1.064 1.00 45.41 88 LEU A O 1
ATOM 685 N N . LEU A 1 89 ? 5.178 3.784 -0.052 1.00 47.09 89 LEU A N 1
ATOM 686 C CA . LEU A 1 89 ? 5.336 4.357 1.285 1.00 47.09 89 LEU A CA 1
ATOM 687 C C . LEU A 1 89 ? 6.764 4.845 1.575 1.00 47.09 89 LEU A C 1
ATOM 689 O O . LEU A 1 89 ? 6.952 5.548 2.561 1.00 47.09 89 LEU A O 1
ATOM 693 N N . ASP A 1 90 ? 7.742 4.534 0.716 1.00 44.88 90 ASP A N 1
ATOM 694 C CA . ASP A 1 90 ? 9.049 5.204 0.764 1.00 44.88 90 ASP A CA 1
ATOM 695 C C . ASP A 1 90 ? 8.939 6.651 0.206 1.00 44.88 90 ASP A C 1
ATOM 697 O O . ASP A 1 90 ? 9.612 7.550 0.702 1.00 44.88 90 ASP A O 1
ATOM 701 N N . SER A 1 91 ? 8.004 6.924 -0.727 1.00 42.47 91 SER A N 1
ATOM 702 C CA . SER A 1 91 ? 7.755 8.268 -1.292 1.00 42.47 91 SER A CA 1
ATOM 703 C C . SER A 1 91 ? 6.706 9.091 -0.541 1.00 42.47 91 SER A C 1
ATOM 705 O O . SER A 1 91 ? 6.668 10.318 -0.627 1.00 42.47 91 SER A O 1
ATOM 707 N N . VAL A 1 92 ? 5.808 8.425 0.182 1.00 38.91 92 VAL A N 1
ATOM 708 C CA . VAL A 1 92 ? 4.766 9.061 0.988 1.00 38.91 92 VAL A CA 1
ATOM 709 C C . VAL A 1 92 ? 5.267 9.112 2.411 1.00 38.91 92 VAL A C 1
ATOM 711 O O . VAL A 1 92 ? 5.167 8.118 3.116 1.00 38.91 92 VAL A O 1
ATOM 714 N N . ASN A 1 93 ? 5.806 10.274 2.786 1.00 38.59 93 ASN A N 1
ATOM 715 C CA . ASN A 1 93 ? 6.189 10.699 4.132 1.00 38.59 93 ASN A CA 1
ATOM 716 C C . ASN A 1 93 ? 6.268 9.553 5.174 1.00 38.59 93 ASN A C 1
ATOM 718 O O . ASN A 1 93 ? 5.215 9.061 5.607 1.00 38.59 93 ASN A O 1
ATOM 722 N N . PRO A 1 94 ? 7.470 9.202 5.678 1.00 39.38 94 PRO A N 1
ATOM 723 C CA . PRO A 1 94 ? 7.678 8.102 6.628 1.00 39.38 94 PRO A CA 1
ATOM 724 C C . PRO A 1 94 ? 6.783 8.147 7.883 1.00 39.38 94 PRO A C 1
ATOM 726 O O . PRO A 1 94 ? 6.651 7.142 8.579 1.00 39.38 94 PRO A O 1
ATOM 729 N N . PHE A 1 95 ? 6.092 9.261 8.147 1.00 37.53 95 PHE A N 1
ATOM 730 C CA . PHE A 1 95 ? 5.035 9.400 9.151 1.00 37.53 95 PHE A CA 1
ATOM 731 C C . PHE A 1 95 ? 3.875 8.389 9.085 1.00 37.53 95 PHE A C 1
ATOM 733 O O . PHE A 1 95 ? 3.227 8.190 10.116 1.00 37.53 95 PHE A O 1
ATOM 740 N N . VAL A 1 96 ? 3.570 7.769 7.935 1.00 41.12 96 VAL A N 1
ATOM 741 C CA . VAL A 1 96 ? 2.444 6.808 7.845 1.00 41.12 96 VAL A CA 1
ATOM 742 C C . VAL A 1 96 ? 2.827 5.421 8.381 1.00 41.12 96 VAL A C 1
ATOM 744 O O . VAL A 1 96 ? 1.988 4.757 8.984 1.00 41.12 96 VAL A O 1
ATOM 747 N N . ILE A 1 97 ? 4.098 5.013 8.261 1.00 43.94 97 ILE A N 1
ATOM 748 C CA . ILE A 1 97 ? 4.603 3.755 8.846 1.00 43.94 97 ILE A CA 1
ATOM 749 C C . ILE A 1 97 ? 5.308 3.997 10.195 1.00 43.94 97 ILE A C 1
ATOM 751 O O . ILE A 1 97 ? 5.366 3.096 11.026 1.00 43.94 97 ILE A O 1
ATOM 755 N N . SER A 1 98 ? 5.776 5.216 10.500 1.00 38.81 98 SER A N 1
ATOM 756 C CA . SER A 1 98 ? 6.423 5.516 11.790 1.00 38.81 98 SER A CA 1
ATOM 757 C C . SER A 1 98 ? 5.448 5.699 12.965 1.00 38.81 98 SER A C 1
ATOM 759 O O . SER A 1 98 ? 5.822 6.273 13.994 1.00 38.81 98 SER A O 1
ATOM 761 N N . SER A 1 99 ? 4.199 5.242 12.858 1.00 41.62 99 SER A N 1
ATOM 762 C CA . SER A 1 99 ? 3.372 5.067 14.048 1.00 41.62 99 SER A CA 1
ATOM 763 C C . SER A 1 99 ? 3.822 3.782 14.729 1.00 41.62 99 SER A C 1
ATOM 765 O O . SER A 1 99 ? 3.437 2.691 14.321 1.00 41.62 99 SER A O 1
ATOM 767 N N . LYS A 1 100 ? 4.641 3.908 15.777 1.00 45.66 100 LYS A N 1
ATOM 768 C CA . LYS A 1 100 ? 5.122 2.810 16.639 1.00 45.66 100 LYS A CA 1
ATOM 769 C C . LYS A 1 100 ? 4.007 2.055 17.392 1.00 45.66 100 LYS A C 1
ATOM 771 O O . LYS A 1 100 ? 4.286 1.322 18.331 1.00 45.66 100 LYS A O 1
ATOM 776 N N . GLU A 1 101 ? 2.757 2.221 16.984 1.00 63.22 101 GLU A N 1
ATOM 777 C CA . GLU A 1 101 ? 1.558 1.743 17.652 1.00 63.22 101 GLU A CA 1
ATOM 778 C C . GLU A 1 101 ? 0.545 1.337 16.558 1.00 63.22 101 GLU A C 1
ATOM 780 O O . GLU A 1 101 ? -0.063 2.195 15.912 1.00 63.22 101 GLU A O 1
ATOM 785 N N . GLY A 1 102 ? 0.403 0.029 16.301 1.00 63.12 102 GLY A N 1
ATOM 786 C CA . GLY A 1 102 ? -0.801 -0.552 15.684 1.00 63.12 102 GLY A CA 1
ATOM 787 C C . GLY A 1 102 ? -0.874 -0.746 14.160 1.00 63.12 102 GLY A C 1
ATOM 788 O O . GLY A 1 102 ? -1.947 -1.101 13.685 1.00 63.12 102 GLY A O 1
ATOM 789 N N . ALA A 1 103 ? 0.187 -0.559 13.365 1.00 69.69 103 ALA A N 1
ATOM 790 C CA . ALA A 1 103 ? 0.145 -0.821 11.913 1.00 69.69 103 ALA A CA 1
ATOM 791 C C . ALA A 1 103 ? 1.186 -1.864 11.465 1.00 69.69 103 ALA A C 1
ATOM 793 O O . ALA A 1 103 ? 2.346 -1.807 11.865 1.00 69.69 103 ALA A O 1
ATOM 794 N N . LEU A 1 104 ? 0.768 -2.801 10.610 1.00 69.12 104 LEU A N 1
ATOM 795 C CA . LEU A 1 104 ? 1.582 -3.854 10.007 1.00 69.12 104 LEU A CA 1
ATOM 796 C C . LEU A 1 104 ? 1.437 -3.805 8.480 1.00 69.12 104 LEU A C 1
ATOM 798 O O . LEU A 1 104 ? 0.364 -4.061 7.937 1.00 69.12 104 LEU A O 1
ATOM 802 N N . GLY A 1 105 ? 2.524 -3.488 7.780 1.00 64.31 105 GLY A N 1
ATOM 803 C CA . GLY A 1 105 ? 2.578 -3.513 6.317 1.00 64.31 105 GLY A CA 1
ATOM 804 C C . GLY A 1 105 ? 3.364 -4.711 5.792 1.00 64.31 105 GLY A C 1
ATOM 805 O O . GLY A 1 105 ? 4.364 -5.107 6.387 1.00 64.31 105 GLY A O 1
ATOM 806 N N . ILE A 1 106 ? 2.939 -5.263 4.656 1.00 62.69 106 ILE A N 1
ATOM 807 C CA . ILE A 1 106 ? 3.717 -6.248 3.891 1.00 62.69 106 ILE A CA 1
ATOM 808 C C . ILE A 1 106 ? 4.502 -5.496 2.813 1.00 62.69 106 ILE A C 1
ATOM 810 O O . ILE A 1 106 ? 3.886 -4.808 2.003 1.00 62.69 106 ILE A O 1
ATOM 814 N N . LYS A 1 107 ? 5.841 -5.622 2.797 1.00 59.38 107 LYS A N 1
ATOM 815 C CA . LYS A 1 107 ? 6.719 -5.042 1.763 1.00 59.38 107 LYS A CA 1
ATOM 816 C C . LYS A 1 107 ? 7.347 -6.136 0.912 1.00 59.38 107 LYS A C 1
ATOM 818 O O . LYS A 1 107 ? 7.982 -7.042 1.448 1.00 59.38 107 LYS A O 1
ATOM 823 N N . ILE A 1 108 ? 7.207 -6.032 -0.411 1.00 60.22 108 ILE A N 1
ATOM 824 C CA . ILE A 1 108 ? 7.961 -6.881 -1.339 1.00 60.22 108 ILE A CA 1
ATOM 825 C C . ILE A 1 108 ? 9.447 -6.547 -1.186 1.00 60.22 108 ILE A C 1
ATOM 827 O O . ILE A 1 108 ? 9.882 -5.443 -1.519 1.00 60.22 108 ILE A O 1
ATOM 831 N N . TYR A 1 109 ? 10.218 -7.506 -0.682 1.00 63.12 109 TYR A N 1
ATOM 832 C CA . TYR A 1 109 ? 11.669 -7.400 -0.606 1.00 63.12 109 TYR A CA 1
ATOM 833 C C . TYR A 1 109 ? 12.296 -7.707 -1.968 1.00 63.12 109 TYR A C 1
ATOM 835 O 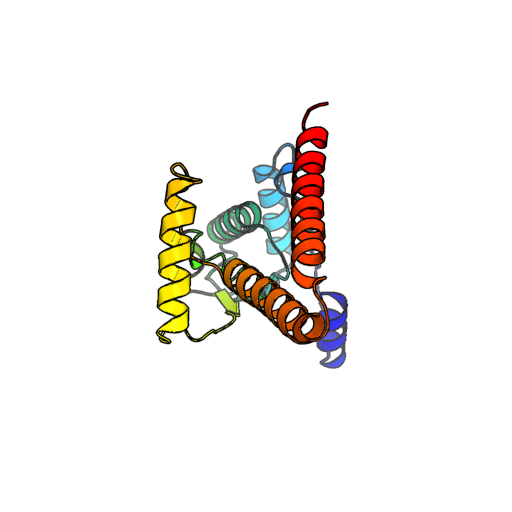O . TYR A 1 109 ? 11.915 -8.666 -2.639 1.00 63.12 109 TYR A O 1
ATOM 843 N N . PHE A 1 110 ? 13.289 -6.913 -2.353 1.00 67.19 110 PHE A N 1
ATOM 844 C CA . PHE A 1 110 ? 14.144 -7.172 -3.503 1.00 67.19 110 PHE A CA 1
ATOM 845 C C . PHE A 1 110 ? 15.576 -6.749 -3.174 1.00 67.19 110 PHE A C 1
ATOM 847 O O . PHE A 1 110 ? 15.802 -5.874 -2.338 1.00 67.19 110 PHE A O 1
ATOM 854 N N . THR A 1 111 ? 16.555 -7.402 -3.798 1.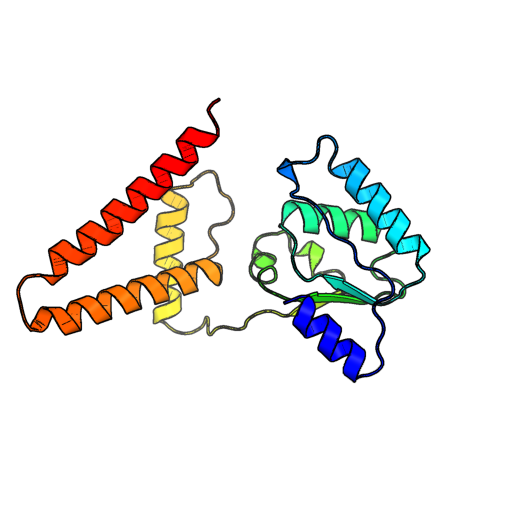00 70.69 111 THR A N 1
ATOM 855 C CA . THR A 1 111 ? 17.972 -7.182 -3.495 1.00 70.69 111 THR A CA 1
ATOM 856 C C . THR A 1 111 ? 18.442 -5.839 -4.046 1.00 70.69 111 THR A C 1
ATOM 858 O O . THR A 1 111 ? 18.586 -5.676 -5.256 1.00 70.69 111 THR A O 1
ATOM 861 N N . GLN A 1 112 ? 18.739 -4.900 -3.149 1.00 73.81 112 GLN A N 1
ATOM 862 C CA . GLN A 1 112 ? 19.195 -3.549 -3.505 1.00 73.81 112 GLN A CA 1
ATOM 863 C C . GLN A 1 112 ? 20.723 -3.385 -3.510 1.00 73.81 112 GLN A C 1
ATOM 865 O O . GLN A 1 112 ? 21.235 -2.316 -3.823 1.00 73.81 112 GLN A O 1
ATOM 870 N N . GLU A 1 113 ? 21.467 -4.437 -3.171 1.00 78.31 113 GLU A N 1
ATOM 871 C CA . GLU A 1 113 ? 22.927 -4.371 -3.004 1.00 78.31 113 GLU A CA 1
ATOM 872 C C . GLU A 1 113 ? 23.704 -4.823 -4.247 1.00 78.31 113 GLU A C 1
ATOM 874 O O . GLU A 1 113 ? 24.928 -4.698 -4.311 1.00 78.31 113 GLU A O 1
ATOM 879 N N . SER A 1 114 ? 23.018 -5.374 -5.252 1.00 85.81 114 SER A N 1
ATOM 880 C CA . SER A 1 114 ? 23.697 -5.830 -6.464 1.00 85.81 114 SER A CA 1
ATOM 881 C C . SER A 1 114 ? 24.169 -4.638 -7.298 1.00 85.81 114 SER A C 1
ATOM 883 O O . SER A 1 114 ? 23.428 -3.676 -7.489 1.00 85.81 114 SER A O 1
ATOM 885 N N . LYS A 1 115 ? 25.385 -4.721 -7.856 1.00 88.44 115 LYS A N 1
ATOM 886 C CA . LYS A 1 115 ? 25.921 -3.680 -8.752 1.00 88.44 115 LYS A CA 1
ATOM 887 C C . LYS A 1 115 ? 24.960 -3.367 -9.899 1.00 88.44 115 LYS A C 1
ATOM 889 O O . LYS A 1 115 ? 24.662 -2.211 -10.146 1.00 88.44 115 LYS A O 1
ATOM 894 N N . SER A 1 116 ? 24.397 -4.405 -10.518 1.00 85.62 116 SER A N 1
ATOM 895 C CA . SER A 1 116 ? 23.434 -4.259 -11.613 1.00 85.62 116 SER A CA 1
ATOM 896 C C . SER A 1 116 ? 22.174 -3.493 -11.209 1.00 85.62 116 SER A C 1
ATOM 898 O O . SER A 1 116 ? 21.661 -2.717 -12.008 1.00 85.62 116 SER A O 1
ATOM 900 N N . PHE A 1 117 ? 21.680 -3.681 -9.981 1.00 87.25 117 PHE A N 1
ATOM 901 C CA . PHE A 1 117 ? 20.561 -2.889 -9.474 1.00 87.25 117 PHE A CA 1
ATOM 902 C C . PHE A 1 117 ? 20.959 -1.424 -9.268 1.00 87.25 117 PHE A C 1
ATOM 904 O O . PHE A 1 117 ? 20.226 -0.537 -9.697 1.00 87.25 117 PHE A O 1
ATOM 911 N N . LEU A 1 118 ? 22.115 -1.172 -8.643 1.00 89.44 118 LEU A N 1
ATOM 912 C CA . LEU A 1 118 ? 22.607 0.186 -8.395 1.00 89.44 118 LEU A CA 1
ATOM 913 C C . LEU A 1 118 ? 22.783 0.962 -9.708 1.00 89.44 118 LEU A C 1
ATOM 915 O O . LEU A 1 118 ? 22.287 2.077 -9.818 1.00 89.44 118 LEU A O 1
ATOM 919 N N . ASP A 1 119 ? 23.369 0.337 -10.731 1.00 90.44 119 ASP A N 1
ATOM 920 C CA . ASP A 1 119 ? 23.561 0.953 -12.049 1.00 90.44 119 ASP A CA 1
ATOM 921 C C . ASP A 1 119 ? 22.222 1.342 -12.705 1.00 90.44 119 ASP A C 1
ATOM 923 O O . ASP A 1 119 ? 22.071 2.426 -13.275 1.00 90.44 119 ASP A O 1
ATOM 927 N N . VAL A 1 120 ? 21.224 0.456 -12.623 1.00 89.81 120 VAL A N 1
ATOM 928 C CA . VAL A 1 120 ? 19.884 0.693 -13.181 1.00 89.81 120 VAL A CA 1
ATOM 929 C C . VAL A 1 120 ? 19.154 1.790 -12.409 1.00 89.81 120 VAL A C 1
ATOM 931 O O . VAL A 1 120 ? 18.554 2.671 -13.030 1.00 89.81 120 VAL A O 1
ATOM 934 N N . ARG A 1 121 ? 19.235 1.770 -11.075 1.00 89.50 121 ARG A N 1
ATOM 935 C CA . ARG A 1 121 ? 18.656 2.790 -10.196 1.00 89.50 121 ARG A CA 1
ATOM 936 C C . ARG A 1 121 ? 19.248 4.167 -10.476 1.00 89.50 121 ARG A C 1
ATOM 938 O O . ARG A 1 121 ? 18.490 5.115 -10.658 1.00 89.50 121 ARG A O 1
ATOM 945 N N . ASP A 1 122 ? 20.571 4.271 -10.544 1.00 90.94 122 ASP A N 1
ATOM 946 C CA . ASP A 1 122 ? 21.259 5.548 -10.729 1.00 90.94 122 ASP A CA 1
ATOM 947 C C . ASP A 1 122 ? 20.938 6.140 -12.112 1.00 90.94 122 ASP A C 1
ATOM 949 O O . ASP A 1 122 ? 20.634 7.328 -12.225 1.00 90.94 122 ASP A O 1
ATOM 953 N N . ARG A 1 123 ? 20.893 5.306 -13.164 1.00 91.00 123 ARG A N 1
ATOM 954 C CA . ARG A 1 123 ? 20.470 5.751 -14.503 1.00 91.00 123 ARG A CA 1
ATOM 955 C C . ARG A 1 123 ? 19.018 6.220 -14.522 1.00 91.00 123 ARG A C 1
ATOM 957 O O . ARG A 1 123 ? 18.711 7.227 -15.151 1.00 91.00 123 ARG A O 1
ATOM 964 N N . PHE A 1 124 ? 18.124 5.487 -13.864 1.00 90.69 124 PHE A N 1
ATOM 965 C CA . PHE A 1 124 ? 16.722 5.879 -13.767 1.00 90.69 124 PHE A CA 1
ATOM 966 C C . PHE A 1 124 ? 16.566 7.217 -13.050 1.00 90.69 124 PHE A C 1
ATOM 968 O O . PHE A 1 124 ? 15.884 8.084 -13.574 1.00 90.69 124 PHE A O 1
ATOM 975 N N . GLN A 1 125 ? 17.229 7.407 -11.906 1.00 90.00 125 GLN A N 1
ATOM 976 C CA . GLN A 1 125 ? 17.180 8.660 -11.151 1.00 90.00 125 GLN A CA 1
ATOM 977 C C . GLN A 1 125 ? 17.658 9.847 -11.984 1.00 90.00 125 GLN A C 1
ATOM 979 O O . GLN A 1 125 ? 16.993 10.878 -12.004 1.00 90.00 125 GLN A O 1
ATOM 984 N N . GLN A 1 126 ? 18.766 9.687 -12.713 1.00 90.75 126 GLN A N 1
ATOM 985 C CA . GLN A 1 126 ? 19.281 10.730 -13.601 1.00 90.75 126 GLN A CA 1
ATOM 986 C C . GLN A 1 126 ? 18.270 11.114 -14.684 1.00 90.75 126 GLN A C 1
ATOM 988 O O . GLN A 1 126 ? 18.004 12.295 -14.871 1.00 90.75 126 GLN A O 1
ATOM 993 N N . VAL A 1 127 ? 17.694 10.132 -15.385 1.00 90.44 127 VAL A N 1
ATOM 994 C CA . VAL A 1 127 ? 16.709 10.395 -16.448 1.00 90.44 127 VAL A CA 1
ATOM 995 C C . VAL A 1 127 ? 15.429 10.993 -15.867 1.00 90.44 127 VAL A C 1
ATOM 997 O O . VAL A 1 127 ? 14.931 11.986 -16.379 1.00 90.44 127 VAL A O 1
ATOM 1000 N N . PHE A 1 128 ? 14.931 10.443 -14.760 1.00 88.19 128 PHE A N 1
ATOM 1001 C CA . PHE A 1 128 ? 13.691 10.891 -14.133 1.00 88.19 128 PHE A CA 1
ATOM 1002 C C . PHE A 1 128 ? 13.777 12.346 -13.661 1.00 88.19 128 PHE A C 1
ATOM 1004 O O . PHE A 1 128 ? 12.867 13.119 -13.922 1.00 88.19 128 PHE A O 1
ATOM 1011 N N . GLN A 1 129 ? 14.882 12.740 -13.024 1.00 89.50 129 GLN A N 1
ATOM 1012 C CA . GLN A 1 129 ? 15.088 14.123 -12.572 1.00 89.50 129 GLN A CA 1
ATOM 1013 C C . GLN A 1 129 ? 15.227 15.118 -13.733 1.00 89.50 129 GLN A C 1
ATOM 1015 O O . GLN A 1 129 ? 14.915 16.294 -13.569 1.00 89.50 129 GLN A O 1
ATOM 1020 N N . LEU A 1 130 ? 15.729 14.670 -14.888 1.00 90.75 130 LEU A N 1
ATOM 1021 C CA . LEU A 1 130 ? 15.830 15.506 -16.086 1.00 90.75 130 LEU A CA 1
ATOM 1022 C C . LEU A 1 130 ? 14.471 15.690 -16.766 1.00 90.75 130 LEU A C 1
ATOM 1024 O O . LEU A 1 130 ? 14.162 16.796 -17.203 1.00 90.75 130 LEU A O 1
ATOM 1028 N N . ASP A 1 131 ? 13.683 14.617 -16.852 1.00 91.56 131 ASP A N 1
ATOM 1029 C CA . ASP A 1 131 ? 12.386 14.618 -17.530 1.00 91.56 131 ASP A CA 1
ATOM 1030 C C . ASP A 1 131 ? 11.267 15.235 -16.667 1.00 91.56 131 ASP A C 1
ATOM 1032 O O . ASP A 1 131 ? 10.336 15.816 -17.222 1.00 91.56 131 ASP A O 1
ATOM 1036 N N . TYR A 1 132 ? 11.371 15.132 -15.334 1.00 86.69 132 TYR A N 1
ATOM 1037 C CA . TYR A 1 132 ? 10.378 15.598 -14.352 1.00 86.69 132 TYR A CA 1
ATOM 1038 C C . TYR A 1 132 ? 11.042 16.413 -13.222 1.00 86.69 132 TYR A C 1
ATOM 1040 O O . TYR A 1 132 ? 11.089 15.969 -12.070 1.00 86.69 132 TYR A O 1
ATOM 1048 N N . PRO A 1 133 ? 11.612 17.596 -13.519 1.00 85.75 133 PRO A N 1
ATOM 1049 C CA . PRO A 1 133 ? 12.337 18.410 -12.537 1.00 85.75 133 PRO A CA 1
ATOM 1050 C C . PRO A 1 133 ? 11.459 18.953 -11.395 1.00 85.75 133 PRO A C 1
ATOM 1052 O O . PRO A 1 133 ? 11.983 19.382 -10.370 1.00 85.75 133 PRO A O 1
ATOM 1055 N N . GLU A 1 134 ? 10.139 18.975 -11.573 1.00 86.00 134 GLU A N 1
ATOM 1056 C CA . GLU A 1 134 ? 9.142 19.366 -10.571 1.00 86.00 134 GLU A CA 1
ATOM 1057 C C . GLU A 1 134 ? 8.808 18.273 -9.543 1.00 86.00 134 GLU A C 1
ATOM 1059 O O . GLU A 1 134 ? 8.184 18.573 -8.523 1.00 86.00 134 GLU A O 1
ATOM 1064 N N . GLU A 1 135 ? 9.197 17.021 -9.796 1.00 77.19 135 GLU A N 1
ATOM 1065 C CA . GLU A 1 135 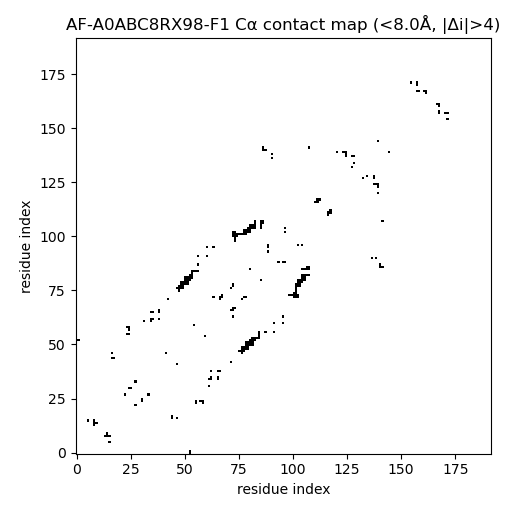? 8.942 15.894 -8.899 1.00 77.19 135 GLU A CA 1
ATOM 1066 C C . GLU A 1 135 ? 10.090 15.729 -7.892 1.00 77.19 135 GLU A C 1
ATOM 1068 O O . GLU A 1 135 ? 11.198 15.310 -8.228 1.00 77.19 135 GLU A O 1
ATOM 1073 N N . ASP A 1 136 ? 9.810 15.995 -6.614 1.00 67.94 136 ASP A N 1
ATOM 1074 C CA . ASP A 1 136 ? 10.803 15.898 -5.530 1.00 67.94 136 ASP A CA 1
ATOM 1075 C C . ASP A 1 136 ? 11.274 14.454 -5.262 1.00 67.94 136 ASP A C 1
ATOM 1077 O O . ASP A 1 136 ? 12.325 14.232 -4.653 1.00 67.94 136 ASP A O 1
ATOM 1081 N N . ASN A 1 137 ? 10.505 13.449 -5.695 1.00 72.25 137 ASN A N 1
ATOM 1082 C CA . ASN A 1 137 ? 10.821 12.045 -5.468 1.00 72.25 137 ASN A CA 1
ATOM 1083 C C . ASN A 1 137 ? 11.224 11.322 -6.758 1.00 72.25 137 ASN A C 1
ATOM 1085 O O . ASN A 1 137 ? 10.380 10.923 -7.556 1.00 72.25 137 ASN A O 1
ATOM 1089 N N . SER A 1 138 ? 12.517 11.034 -6.876 1.00 77.50 138 SER A N 1
ATOM 1090 C CA . SER A 1 138 ? 13.087 10.250 -7.978 1.00 77.50 138 SER A CA 1
ATOM 1091 C C . SER A 1 138 ? 13.355 8.783 -7.619 1.00 77.50 138 SER A C 1
ATOM 1093 O O . SER A 1 138 ? 14.028 8.074 -8.370 1.00 77.50 138 SER A O 1
ATOM 1095 N N . GLU A 1 139 ? 12.869 8.288 -6.474 1.00 78.75 139 GLU A N 1
ATOM 1096 C CA . GLU A 1 139 ? 13.119 6.900 -6.083 1.00 78.75 139 GLU A CA 1
ATOM 1097 C C . GLU A 1 139 ? 12.520 5.883 -7.063 1.00 78.75 139 GLU A C 1
ATOM 1099 O O . GLU A 1 139 ? 11.343 5.918 -7.432 1.00 78.75 139 GLU A O 1
ATOM 1104 N N . MET A 1 140 ? 13.346 4.904 -7.440 1.00 80.00 140 MET A N 1
ATOM 1105 C CA . MET A 1 140 ? 12.905 3.763 -8.229 1.00 80.00 140 MET A CA 1
ATOM 1106 C C . MET A 1 140 ? 12.043 2.835 -7.370 1.00 80.00 140 MET A C 1
ATOM 1108 O O . MET A 1 140 ? 12.539 2.097 -6.519 1.00 80.00 140 MET A O 1
ATOM 1112 N N . THR A 1 141 ? 10.743 2.820 -7.647 1.00 76.94 141 THR A N 1
ATOM 1113 C CA . THR A 1 141 ? 9.814 1.880 -7.010 1.00 76.94 141 THR A CA 1
ATOM 1114 C C . THR A 1 141 ? 9.951 0.465 -7.593 1.00 76.94 141 THR A C 1
ATOM 1116 O O . THR A 1 141 ? 10.450 0.267 -8.703 1.00 76.94 141 THR A O 1
ATOM 1119 N N . ILE A 1 142 ? 9.420 -0.546 -6.890 1.00 75.88 142 ILE A N 1
ATOM 1120 C CA . ILE A 1 142 ? 9.335 -1.929 -7.405 1.00 75.88 142 ILE A CA 1
ATOM 1121 C C . ILE A 1 142 ? 8.597 -2.018 -8.749 1.00 75.88 142 ILE A C 1
ATOM 1123 O O . ILE A 1 142 ? 8.870 -2.909 -9.548 1.00 75.88 142 ILE A O 1
ATOM 1127 N N . HIS A 1 143 ? 7.665 -1.098 -9.015 1.00 76.62 143 HIS A N 1
ATOM 1128 C CA . HIS A 1 143 ? 6.917 -1.062 -10.272 1.00 76.62 143 HIS A CA 1
ATOM 1129 C C . HIS A 1 143 ? 7.814 -0.635 -11.431 1.00 76.62 143 HIS A C 1
ATOM 1131 O O . HIS A 1 143 ? 7.797 -1.282 -12.476 1.00 76.62 143 HIS A O 1
ATOM 1137 N N . ALA A 1 144 ? 8.651 0.386 -11.222 1.00 82.25 144 ALA A N 1
ATOM 1138 C CA . ALA A 1 144 ? 9.650 0.806 -12.201 1.00 82.25 144 ALA A CA 1
ATOM 1139 C C . ALA A 1 144 ? 10.668 -0.313 -12.472 1.00 82.25 144 ALA A C 1
ATOM 1141 O O . ALA A 1 144 ? 10.960 -0.610 -13.630 1.00 82.25 144 ALA A O 1
ATOM 1142 N N . LEU A 1 145 ? 11.130 -1.002 -11.422 1.00 83.50 145 LEU A N 1
ATOM 1143 C CA . LEU A 1 145 ? 12.023 -2.155 -11.563 1.00 83.50 145 LEU A CA 1
ATOM 1144 C C . LEU A 1 145 ? 11.369 -3.298 -12.361 1.00 83.50 145 LEU A C 1
ATOM 1146 O O . LEU A 1 145 ? 11.961 -3.814 -13.304 1.00 83.50 145 LEU A O 1
ATOM 1150 N N . ARG A 1 146 ? 10.114 -3.654 -12.055 1.00 83.94 146 ARG A N 1
ATOM 1151 C CA . ARG A 1 146 ? 9.363 -4.680 -12.803 1.00 83.94 146 ARG A CA 1
ATOM 1152 C C . ARG A 1 146 ? 9.154 -4.303 -14.264 1.00 83.94 146 ARG A C 1
ATOM 1154 O O . ARG A 1 146 ? 9.244 -5.175 -15.128 1.00 83.94 146 ARG A O 1
ATOM 1161 N N . ALA A 1 147 ? 8.867 -3.034 -14.550 1.00 86.38 147 ALA A N 1
ATOM 1162 C CA . ALA A 1 147 ? 8.739 -2.550 -15.920 1.00 86.38 147 ALA A CA 1
ATOM 1163 C C . ALA A 1 147 ? 10.071 -2.690 -16.671 1.00 86.38 147 ALA A C 1
ATOM 1165 O O . ALA A 1 147 ? 10.093 -3.224 -17.780 1.00 86.38 147 ALA A O 1
ATOM 1166 N N . TYR A 1 148 ? 11.179 -2.300 -16.034 1.00 87.94 148 TYR A N 1
ATOM 1167 C CA . TYR A 1 148 ? 12.522 -2.453 -16.585 1.00 87.94 148 TYR A CA 1
ATOM 1168 C C . TYR A 1 148 ? 12.855 -3.915 -16.909 1.00 87.94 148 TYR A C 1
ATOM 1170 O O . TYR A 1 148 ? 13.256 -4.221 -18.036 1.00 87.94 148 TYR A O 1
ATOM 1178 N N . ASP A 1 149 ? 12.630 -4.827 -15.962 1.00 87.31 149 ASP A N 1
ATOM 1179 C CA . ASP A 1 149 ? 12.889 -6.258 -16.146 1.00 87.31 149 ASP A CA 1
ATOM 1180 C C . ASP A 1 149 ? 11.998 -6.861 -17.235 1.00 87.31 149 ASP A C 1
ATOM 1182 O O . ASP A 1 149 ? 12.464 -7.660 -18.051 1.00 87.31 149 ASP A O 1
ATOM 1186 N N . SER A 1 150 ? 10.729 -6.448 -17.298 1.00 90.94 150 SER A N 1
ATOM 1187 C CA . SER A 1 150 ? 9.778 -6.918 -18.311 1.00 90.94 150 SER A CA 1
ATOM 1188 C C . SER A 1 150 ? 10.210 -6.496 -19.715 1.00 90.94 150 SER A C 1
ATOM 1190 O O . SER A 1 150 ? 10.320 -7.340 -20.605 1.00 90.94 150 SER A O 1
ATOM 1192 N N . ILE A 1 151 ? 10.526 -5.212 -19.909 1.00 89.81 151 ILE A N 1
ATOM 1193 C CA . ILE A 1 151 ? 10.986 -4.674 -21.198 1.00 89.81 151 ILE A CA 1
ATOM 1194 C C . ILE A 1 151 ? 12.309 -5.328 -21.606 1.00 89.81 151 ILE A C 1
ATOM 1196 O O . ILE A 1 151 ? 12.455 -5.775 -22.744 1.00 89.81 151 ILE A O 1
ATOM 1200 N N . THR A 1 152 ? 13.253 -5.450 -20.671 1.00 89.12 152 THR A N 1
ATOM 1201 C CA . THR A 1 152 ? 14.556 -6.084 -20.918 1.00 89.12 152 THR A CA 1
ATOM 1202 C C . THR A 1 152 ? 14.393 -7.554 -21.308 1.00 89.12 152 THR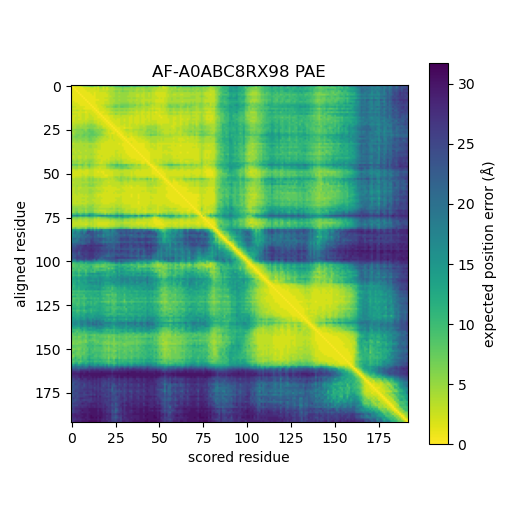 A C 1
ATOM 1204 O O . THR A 1 152 ? 15.033 -8.026 -22.248 1.00 89.12 152 THR A O 1
ATOM 1207 N N . THR A 1 153 ? 13.495 -8.281 -20.639 1.00 92.31 153 THR A N 1
ATOM 1208 C CA . THR A 1 153 ? 13.192 -9.684 -20.953 1.00 92.31 153 THR A CA 1
ATOM 1209 C C . THR A 1 153 ? 12.606 -9.826 -22.355 1.00 92.31 153 THR A C 1
ATOM 1211 O O . THR A 1 153 ? 13.063 -10.675 -23.122 1.00 92.31 153 THR A O 1
ATOM 1214 N N . VAL A 1 154 ? 11.645 -8.972 -22.721 1.00 90.44 154 VAL A N 1
ATOM 1215 C CA . VAL A 1 154 ? 11.045 -8.960 -24.065 1.00 90.44 154 VAL A CA 1
ATOM 1216 C C . VAL A 1 154 ? 12.095 -8.635 -25.130 1.00 90.44 154 VAL A C 1
ATOM 1218 O O . VAL A 1 154 ? 12.203 -9.359 -26.120 1.00 90.44 154 VAL A O 1
ATOM 1221 N N . ALA A 1 155 ? 12.926 -7.613 -24.913 1.00 88.31 155 ALA A N 1
ATOM 1222 C CA . ALA A 1 155 ? 13.994 -7.241 -25.839 1.00 88.31 155 ALA A CA 1
ATOM 1223 C C . ALA A 1 155 ? 15.009 -8.379 -26.040 1.00 88.31 155 ALA A C 1
ATOM 1225 O O . ALA A 1 155 ? 15.381 -8.700 -27.170 1.00 88.31 155 ALA A O 1
ATOM 1226 N N . ASN A 1 156 ? 15.408 -9.050 -24.958 1.00 88.75 156 ASN A N 1
ATOM 1227 C CA . ASN A 1 156 ? 16.308 -10.200 -25.018 1.00 88.75 156 ASN A CA 1
ATOM 1228 C C . ASN A 1 156 ? 15.688 -11.389 -25.760 1.00 88.75 156 ASN A C 1
ATOM 1230 O O . ASN A 1 156 ? 16.388 -12.073 -26.510 1.00 88.75 156 ASN A O 1
ATOM 1234 N N . ALA A 1 157 ? 14.390 -11.644 -25.570 1.00 88.81 157 ALA A N 1
ATOM 1235 C CA . ALA A 1 157 ? 13.677 -12.691 -26.293 1.00 88.81 157 ALA A CA 1
ATOM 1236 C C . ALA A 1 157 ? 13.667 -12.409 -27.801 1.00 88.81 157 ALA A C 1
ATOM 1238 O O . ALA A 1 157 ? 14.061 -13.285 -28.566 1.00 88.81 157 ALA A O 1
ATOM 1239 N N . ILE A 1 158 ? 13.324 -11.180 -28.208 1.00 86.06 158 ILE A N 1
ATOM 1240 C CA . ILE A 1 158 ? 13.328 -10.741 -29.614 1.00 86.06 158 ILE A CA 1
ATOM 1241 C C . ILE A 1 158 ? 14.725 -10.875 -30.233 1.00 86.06 158 ILE A C 1
ATOM 1243 O O . ILE A 1 158 ? 14.873 -11.412 -31.329 1.00 86.06 158 ILE A O 1
ATOM 1247 N N . ASN A 1 159 ? 15.772 -10.447 -29.522 1.00 83.81 159 ASN A N 1
ATOM 1248 C CA . ASN A 1 159 ? 17.148 -10.562 -30.008 1.00 83.81 159 ASN A CA 1
ATOM 1249 C C . ASN A 1 159 ? 17.580 -12.023 -30.211 1.00 83.81 159 ASN A C 1
ATOM 1251 O O . ASN A 1 159 ? 18.311 -12.327 -31.153 1.00 83.81 159 ASN A O 1
ATOM 1255 N N . ARG A 1 160 ? 17.107 -12.945 -29.363 1.00 80.38 160 ARG A N 1
ATOM 1256 C CA . ARG A 1 160 ? 17.390 -14.382 -29.498 1.00 80.38 160 ARG A CA 1
ATOM 1257 C C . ARG A 1 160 ? 16.622 -15.030 -30.649 1.00 80.38 160 ARG A C 1
ATOM 1259 O O . ARG A 1 160 ? 17.184 -15.906 -31.300 1.00 80.38 160 ARG A O 1
ATOM 1266 N N . THR A 1 161 ? 15.383 -14.622 -30.925 1.00 73.06 161 THR A N 1
ATOM 1267 C CA . THR A 1 161 ? 14.596 -15.159 -32.052 1.00 73.06 161 THR A CA 1
ATOM 1268 C C . THR A 1 161 ? 14.995 -14.568 -33.401 1.00 73.06 161 THR A C 1
ATOM 1270 O O . THR A 1 161 ? 15.024 -15.297 -34.389 1.00 73.06 161 THR A O 1
ATOM 1273 N N . GLY A 1 162 ? 15.368 -13.289 -33.469 1.00 58.09 162 GLY A N 1
ATOM 1274 C CA . GLY A 1 162 ? 15.826 -12.671 -34.717 1.00 58.09 162 GLY A CA 1
ATOM 1275 C C . GLY A 1 162 ? 17.325 -12.813 -34.998 1.00 58.09 162 GLY A C 1
ATOM 1276 O O . GLY A 1 162 ? 17.790 -12.404 -36.055 1.00 58.09 162 GLY A O 1
ATOM 1277 N N . SER A 1 163 ? 18.079 -13.534 -34.158 1.00 52.41 163 SER A N 1
ATOM 1278 C CA . SER A 1 163 ? 19.366 -14.100 -34.599 1.00 52.41 163 SER A CA 1
ATOM 1279 C C . SER A 1 163 ? 19.199 -15.135 -35.733 1.00 52.41 163 SER A C 1
ATOM 1281 O O . SER A 1 163 ? 20.200 -15.621 -36.257 1.00 52.41 163 SER A O 1
ATOM 1283 N N . SER A 1 164 ? 17.953 -15.456 -36.122 1.00 54.69 164 SER A N 1
ATOM 1284 C CA . SER A 1 164 ? 17.608 -16.266 -37.291 1.00 54.69 164 SER A CA 1
ATOM 1285 C C . SER A 1 164 ? 17.102 -15.477 -38.516 1.00 54.69 164 SER A C 1
ATOM 1287 O O . SER A 1 164 ? 16.887 -16.139 -39.522 1.00 54.69 164 SER A O 1
ATOM 1289 N N . ASN A 1 165 ? 16.887 -14.148 -38.479 1.00 52.91 165 ASN A N 1
ATOM 1290 C CA . ASN A 1 165 ? 16.615 -13.286 -39.657 1.00 52.91 165 ASN A CA 1
ATOM 1291 C C . ASN A 1 165 ? 16.436 -11.803 -39.249 1.00 52.91 165 ASN A C 1
ATOM 1293 O O . ASN A 1 165 ? 16.015 -11.518 -38.133 1.00 52.91 165 ASN A O 1
ATOM 1297 N N . ASN A 1 166 ? 16.698 -10.875 -40.180 1.00 56.78 166 ASN A N 1
ATOM 1298 C CA . ASN A 1 166 ? 16.783 -9.401 -40.050 1.00 56.78 166 ASN A CA 1
ATOM 1299 C C . ASN A 1 166 ? 15.544 -8.633 -39.483 1.00 56.78 166 ASN A C 1
ATOM 1301 O O . ASN A 1 166 ? 15.464 -7.416 -39.643 1.00 56.78 166 ASN A O 1
ATOM 1305 N N . ASP A 1 167 ? 14.599 -9.296 -38.809 1.00 61.47 167 ASP A N 1
ATOM 1306 C CA . ASP A 1 167 ? 13.279 -8.784 -38.392 1.00 61.47 167 ASP A CA 1
ATOM 1307 C C . ASP A 1 167 ? 13.195 -8.265 -36.934 1.00 61.47 167 ASP A C 1
ATOM 1309 O O . ASP A 1 167 ? 12.162 -7.751 -36.508 1.00 61.47 167 ASP A O 1
ATOM 1313 N N . SER A 1 168 ? 14.259 -8.351 -36.124 1.00 58.34 168 SER A N 1
ATOM 1314 C CA . SER A 1 168 ? 14.216 -7.911 -34.708 1.00 58.34 168 SER A CA 1
ATOM 1315 C C . SER A 1 168 ? 13.950 -6.413 -34.521 1.00 58.34 168 SER A C 1
ATOM 1317 O O . SER A 1 168 ? 13.301 -5.996 -33.560 1.00 58.34 168 SER A O 1
ATOM 1319 N N . THR A 1 169 ? 14.491 -5.580 -35.412 1.00 60.91 169 THR A N 1
ATOM 1320 C CA . THR A 1 169 ? 14.473 -4.113 -35.273 1.00 60.91 169 THR A CA 1
ATOM 1321 C C . THR A 1 169 ? 13.136 -3.501 -35.683 1.00 60.91 169 THR A C 1
ATOM 1323 O O . THR A 1 169 ? 12.760 -2.448 -35.166 1.00 60.91 169 THR A O 1
ATOM 1326 N N . THR A 1 170 ? 12.394 -4.165 -36.571 1.00 64.50 170 THR A N 1
ATOM 1327 C CA . THR A 1 170 ? 11.052 -3.762 -37.008 1.00 64.50 170 THR A CA 1
ATOM 1328 C C . THR A 1 170 ? 10.009 -4.086 -35.938 1.00 64.50 170 THR A C 1
ATOM 1330 O O . THR A 1 170 ? 9.147 -3.255 -35.656 1.00 64.50 170 THR A O 1
ATOM 1333 N N . LEU A 1 171 ? 10.143 -5.230 -35.258 1.00 65.00 171 LEU A N 1
ATOM 1334 C CA . LEU A 1 171 ? 9.268 -5.612 -34.147 1.00 65.00 171 LEU A CA 1
ATOM 1335 C C . LEU A 1 171 ? 9.411 -4.677 -32.939 1.00 65.00 171 LEU A C 1
ATOM 1337 O O . LEU A 1 171 ? 8.401 -4.190 -32.437 1.00 65.00 171 LEU A O 1
ATOM 1341 N N . LEU A 1 172 ? 10.638 -4.364 -32.505 1.00 64.50 172 LEU A N 1
ATOM 1342 C CA . LEU A 1 172 ? 10.861 -3.443 -31.379 1.00 64.50 172 LEU A CA 1
ATOM 1343 C C . LEU A 1 172 ? 10.304 -2.041 -31.654 1.00 64.50 172 LEU A C 1
ATOM 1345 O O . LEU A 1 172 ? 9.650 -1.473 -30.781 1.00 64.50 172 LEU A O 1
ATOM 1349 N N . LYS A 1 173 ? 10.495 -1.520 -32.873 1.00 67.56 173 LYS A N 1
ATOM 1350 C CA . LYS A 1 173 ? 9.873 -0.258 -33.297 1.00 67.56 173 LYS A CA 1
ATOM 1351 C C . LYS A 1 173 ? 8.352 -0.336 -33.243 1.00 67.56 173 LYS A C 1
ATOM 1353 O O . LYS A 1 173 ? 7.741 0.516 -32.624 1.00 67.56 173 LYS A O 1
ATOM 1358 N N . SER A 1 174 ? 7.746 -1.404 -33.767 1.00 66.56 174 SER A N 1
ATOM 1359 C CA . SER A 1 174 ? 6.284 -1.550 -33.745 1.00 66.56 174 SER A CA 1
ATOM 1360 C C . SER A 1 174 ? 5.685 -1.625 -32.333 1.00 66.56 174 SER A C 1
ATOM 1362 O O . SER A 1 174 ? 4.558 -1.185 -32.120 1.00 66.56 174 SER A O 1
ATOM 1364 N N . VAL A 1 175 ? 6.426 -2.161 -31.356 1.00 70.25 175 VAL A N 1
ATOM 1365 C CA . VAL A 1 175 ? 5.994 -2.202 -29.950 1.00 70.25 175 VAL A CA 1
ATOM 1366 C C . VAL A 1 175 ? 6.128 -0.822 -29.297 1.00 70.25 175 VAL A C 1
ATOM 1368 O O . VAL A 1 175 ? 5.209 -0.412 -28.593 1.00 70.25 175 VAL A O 1
ATOM 1371 N N . MET A 1 176 ? 7.219 -0.092 -29.564 1.00 68.44 176 MET A N 1
ATOM 1372 C CA . MET A 1 176 ? 7.405 1.283 -29.072 1.00 68.44 176 MET A CA 1
ATOM 1373 C C . MET A 1 176 ? 6.381 2.246 -29.688 1.00 68.44 176 MET A C 1
ATOM 1375 O O . MET A 1 176 ? 5.683 2.943 -28.954 1.00 68.44 176 MET A O 1
ATOM 1379 N N . ASP A 1 177 ? 6.188 2.186 -31.008 1.00 72.56 177 ASP A N 1
ATOM 1380 C CA . ASP A 1 177 ? 5.221 3.011 -31.741 1.00 72.56 177 ASP A CA 1
ATOM 1381 C C . ASP A 1 177 ? 3.782 2.775 -31.240 1.00 72.56 177 ASP A C 1
ATOM 1383 O O . ASP A 1 177 ? 2.979 3.706 -31.147 1.00 72.56 177 ASP A O 1
ATOM 1387 N N . ARG A 1 178 ? 3.448 1.533 -30.854 1.00 63.59 178 ARG A N 1
ATOM 1388 C CA . ARG A 1 178 ? 2.160 1.205 -30.217 1.00 63.59 178 ARG A CA 1
ATOM 1389 C C . ARG A 1 178 ? 2.026 1.796 -28.813 1.00 63.59 178 ARG A C 1
ATOM 1391 O O . ARG A 1 178 ? 0.945 2.271 -28.476 1.00 63.59 178 ARG A O 1
ATOM 1398 N N . SER A 1 179 ? 3.090 1.787 -28.007 1.00 60.19 179 SER A N 1
ATOM 1399 C CA . SER A 1 179 ? 3.058 2.384 -26.664 1.00 60.19 179 SER A CA 1
ATOM 1400 C C . SER A 1 179 ? 2.937 3.912 -26.692 1.00 60.19 179 SER A C 1
ATOM 1402 O O . SER A 1 179 ? 2.248 4.491 -25.851 1.00 60.19 179 SER A O 1
ATOM 1404 N N . ASP A 1 180 ? 3.523 4.563 -27.700 1.00 57.56 180 ASP A N 1
ATOM 1405 C CA . ASP A 1 180 ? 3.414 6.011 -27.895 1.00 57.56 180 ASP A CA 1
ATOM 1406 C C . ASP A 1 180 ? 2.015 6.420 -28.391 1.00 57.56 180 ASP A C 1
ATOM 1408 O O . ASP A 1 180 ? 1.475 7.446 -27.971 1.00 57.56 180 ASP A O 1
ATOM 1412 N N . GLN A 1 181 ? 1.365 5.591 -29.219 1.00 52.84 181 GLN A N 1
ATOM 1413 C CA . GLN A 1 181 ? -0.041 5.794 -29.592 1.00 52.84 181 GLN A CA 1
ATOM 1414 C C . GLN A 1 181 ? -0.998 5.663 -28.398 1.00 52.84 181 GLN A C 1
ATOM 1416 O O . GLN A 1 181 ? -1.946 6.443 -28.297 1.00 52.84 181 GLN A O 1
ATOM 1421 N N . GLU A 1 182 ? -0.756 4.726 -27.478 1.00 49.16 182 GLU A N 1
ATOM 1422 C CA . GLU A 1 182 ? -1.585 4.555 -26.276 1.00 49.16 182 GLU A CA 1
ATOM 1423 C C . GLU A 1 182 ? -1.456 5.737 -25.299 1.00 49.16 182 GLU A C 1
ATOM 1425 O O . GLU A 1 182 ? -2.479 6.225 -24.813 1.00 49.16 182 GLU A O 1
ATOM 1430 N N . LYS A 1 183 ? -0.246 6.288 -25.099 1.00 49.09 183 LYS A N 1
ATOM 1431 C CA . LYS A 1 183 ? -0.040 7.534 -24.326 1.00 49.09 183 LYS A CA 1
ATOM 1432 C C . LYS A 1 183 ? -0.771 8.741 -24.927 1.00 49.09 183 LYS A C 1
ATOM 1434 O O . LYS A 1 183 ? -1.317 9.569 -24.195 1.00 49.09 183 LYS A O 1
ATOM 1439 N N . ASN A 1 184 ? -0.816 8.836 -26.255 1.00 45.62 184 ASN A N 1
ATOM 1440 C CA . ASN A 1 184 ? -1.481 9.942 -26.949 1.00 45.62 184 ASN A CA 1
ATOM 1441 C C . ASN A 1 184 ? -3.018 9.841 -26.915 1.00 45.62 184 ASN A C 1
ATOM 1443 O O . ASN A 1 184 ? -3.696 10.862 -27.017 1.00 45.62 184 ASN A O 1
ATOM 1447 N N . MET A 1 185 ? -3.587 8.645 -26.720 1.00 44.44 185 MET A N 1
ATOM 1448 C CA . MET A 1 185 ? -5.037 8.467 -26.546 1.00 44.44 185 MET A CA 1
ATOM 1449 C C . MET A 1 185 ? -5.522 8.830 -25.136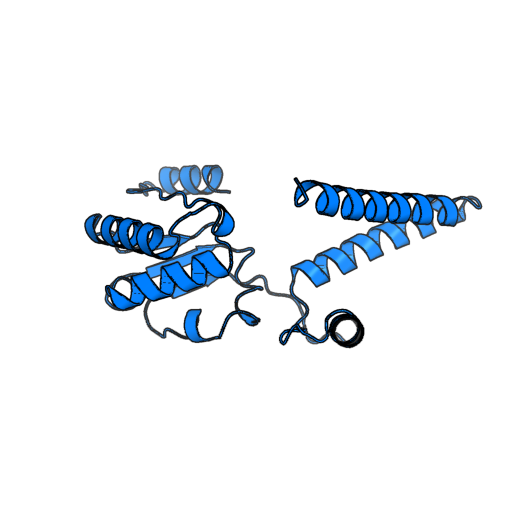 1.00 44.44 185 MET A C 1
ATOM 1451 O O . MET A 1 185 ? -6.639 9.329 -24.985 1.00 44.44 185 MET A O 1
ATOM 1455 N N . THR A 1 186 ? -4.695 8.645 -24.103 1.00 44.41 186 THR A N 1
ATOM 1456 C CA . THR A 1 186 ? -5.064 9.021 -22.728 1.00 44.41 186 THR A CA 1
ATOM 1457 C C . THR A 1 186 ? -5.099 10.535 -22.513 1.00 44.41 186 THR A C 1
ATOM 1459 O O . THR A 1 186 ? -5.947 11.010 -21.769 1.00 44.41 186 THR A O 1
ATOM 1462 N N . HIS A 1 187 ? -4.283 11.314 -23.232 1.00 41.69 187 HIS A N 1
ATOM 1463 C CA . HIS A 1 187 ? -4.323 12.782 -23.148 1.00 41.69 187 HIS A CA 1
ATOM 1464 C C . HIS A 1 187 ? -5.517 13.428 -23.867 1.00 41.69 187 HIS A C 1
ATOM 1466 O O . HIS A 1 187 ? -5.904 14.545 -23.529 1.00 41.69 187 HIS A O 1
ATOM 1472 N N . TYR A 1 188 ? -6.137 12.738 -24.829 1.00 34.03 188 TYR A N 1
ATOM 1473 C CA . TYR A 1 188 ? -7.287 13.279 -25.563 1.00 34.03 188 TYR A CA 1
ATOM 1474 C C . TYR A 1 188 ? -8.614 13.142 -24.794 1.00 34.03 188 TYR A C 1
ATOM 1476 O O . TYR A 1 188 ? -9.598 13.792 -25.135 1.00 34.03 188 TYR A O 1
ATOM 1484 N N . SER A 1 189 ? -8.646 12.316 -23.742 1.00 39.00 189 SER A N 1
ATOM 1485 C CA . SER A 1 189 ? -9.865 12.034 -22.966 1.00 39.00 189 SER A CA 1
ATOM 1486 C C . SER A 1 189 ? -10.121 13.035 -21.830 1.00 39.00 189 SER A C 1
ATOM 1488 O O . SER A 1 189 ? -11.240 13.097 -21.336 1.00 39.00 189 SER A O 1
ATOM 1490 N N . ASP A 1 190 ? -9.125 13.854 -21.470 1.00 40.69 190 ASP A N 1
ATOM 1491 C CA . ASP A 1 190 ? -9.217 14.874 -20.409 1.00 40.69 190 ASP A CA 1
ATOM 1492 C C . ASP A 1 190 ? -9.459 16.300 -20.960 1.00 40.69 190 ASP A C 1
ATOM 1494 O O . ASP A 1 190 ? -9.344 17.286 -20.234 1.00 40.69 190 ASP A O 1
ATOM 1498 N N . SER A 1 191 ? -9.775 16.426 -22.258 1.00 39.03 191 SER A N 1
ATOM 1499 C CA . SER A 1 191 ? -9.926 17.715 -22.963 1.00 39.03 191 SER A CA 1
ATOM 1500 C C . SER A 1 191 ? -11.361 18.065 -23.396 1.00 39.03 191 SER A C 1
ATOM 1502 O O . SER A 1 191 ? -11.519 19.002 -24.176 1.00 39.03 191 SER A O 1
ATOM 1504 N N . ASN A 1 192 ? -12.395 17.348 -22.937 1.00 32.75 192 ASN A N 1
ATOM 1505 C CA . ASN A 1 192 ? -13.801 17.651 -23.258 1.00 32.75 192 ASN A CA 1
ATOM 1506 C C . ASN A 1 192 ? -14.706 17.627 -22.028 1.00 32.75 192 ASN A C 1
ATOM 1508 O O . ASN A 1 192 ? -14.659 16.619 -21.290 1.00 32.75 192 ASN A O 1
#

Foldseek 3Di:
DVVVVCVVCVVVVHHDQDDDDDDDCVVDPDSLVVLLVVLVVVVVSPDQEAEAEDDDLVNLVSNLVNCVVVVVWFDRHAYEYHDPCVLVCVVRPVVSVPNPGHYDYDDDDDDCPDPVNVVVQVVQLVVCCVVCVVDPDSGDGPVNVVVVVVLVVVLVVLVVVCVVDPCSVVVVVVVVVVVVVVVVVVVVVVPD

Organism: NCBI:txid185542

Mean predicted aligned error: 12.73 Å

InterPro domains:
  IPR001828 Receptor, ligand binding region [PF01094] (4-188)
  IPR015683 Ionotropic glutamate receptor [PTHR34836] (4-174)
  IPR028082 Periplasmic binding protein-like I [SSF53822] (5-173)

Sequence (192 aa):
MFVALSESLKDLGIDIEYRLVLPAFSSLADPKGFISENVIELLSKQSRVFIVLQLSSSMAGHLFRQAKQLGLVGRDSAWIIIDSFSSLLDSVNPFVISSKEGALGIKIYFTQESKSFLDVRDRFQQVFQLDYPEEDNSEMTIHALRAYDSITTVANAINRTGSSNNDSTTLLKSVMDRSDQEKNMTHYSDSN

Solvent-accessible surface area (backbone atoms only — not comparable to full-atom values): 11540 Å² total; per-residue (Å²): 112,68,65,64,50,55,51,56,34,46,77,71,74,44,80,82,90,77,87,88,84,82,76,62,64,88,79,42,95,54,51,66,61,53,48,50,53,52,46,54,52,53,64,71,66,73,67,42,69,46,79,45,63,79,67,54,70,72,49,45,56,52,46,54,52,51,29,41,76,73,53,63,48,38,76,79,24,40,37,40,38,50,52,91,48,49,61,50,41,78,75,46,61,61,73,77,74,66,45,96,38,38,66,47,74,48,66,91,81,73,82,73,81,42,66,72,46,45,56,51,45,53,52,47,31,56,51,44,45,70,78,38,71,87,52,92,74,54,77,79,32,66,65,56,52,51,49,50,53,49,53,51,50,53,54,53,50,41,54,64,62,30,76,76,46,97,57,42,67,60,52,55,48,56,55,50,56,50,54,53,52,53,58,58,54,60,63,64,69,80,72,120

pLDDT: mean 75.79, std 17.18, range [32.75, 96.25]